Protein AF-0000000066087185 (afdb_homodimer)

Nearest PDB structures (foldseek):
  1pne-assembly1_A  TM=9.739E-01  e=2.525E-14  Bos taurus
  2vk3-assembly1_A  TM=9.685E-01  e=3.562E-14  Rattus norvegicus
  1d1j-assembly1_B  TM=9.633E-01  e=5.966E-14  Homo sapiens
  4x25-assembly1_A  TM=9.648E-01  e=1.674E-13  Homo sapiens
  2v8f-assembly1_B  TM=9.503E-01  e=1.877E-13  Mus musculus

Structure (mmCIF, N/CA/C/O backbone):
data_AF-0000000066087185-model_v1
#
loop_
_entity.id
_entity.type
_entity.pdbx_description
1 polymer Profilin-3
#
loop_
_atom_site.group_PDB
_atom_site.id
_atom_site.type_symbol
_atom_site.label_atom_id
_atom_site.label_alt_id
_atom_site.label_comp_id
_atom_site.label_asym_id
_atom_site.label_entity_id
_atom_site.label_seq_id
_atom_site.pdbx_PDB_ins_code
_atom_site.Cartn_x
_atom_site.Cartn_y
_atom_site.Cartn_z
_atom_site.occupancy
_atom_site.B_iso_or_equiv
_atom_site.auth_seq_id
_atom_site.auth_comp_id
_atom_site.auth_asym_id
_atom_site.auth_atom_id
_atom_site.pdbx_PDB_model_num
ATOM 1 N N . MET A 1 1 ? -1.687 7.555 -15.453 1 36.16 1 MET A N 1
ATOM 2 C CA . MET A 1 1 ? -1.568 7.988 -14.07 1 36.16 1 MET A CA 1
ATOM 3 C C . MET A 1 1 ? -2.055 6.902 -13.117 1 36.16 1 MET A C 1
ATOM 5 O O . MET A 1 1 ? -3.205 6.469 -13.195 1 36.16 1 MET A O 1
ATOM 9 N N . GLY A 1 2 ? -1.411 5.777 -12.695 1 53 2 GLY A N 1
ATOM 10 C CA . GLY A 1 2 ? -1.9 4.633 -11.945 1 53 2 GLY A CA 1
ATOM 11 C C . GLY A 1 2 ? -2.648 5.02 -10.688 1 53 2 GLY A C 1
ATOM 12 O O . GLY A 1 2 ? -2.494 6.137 -10.18 1 53 2 GLY A O 1
ATOM 13 N N . ASP A 1 3 ? -3.967 4.461 -10.391 1 75.94 3 ASP A N 1
ATOM 14 C CA . ASP A 1 3 ? -5.008 4.902 -9.469 1 75.94 3 ASP A CA 1
ATOM 15 C C . ASP A 1 3 ? -4.5 4.898 -8.031 1 75.94 3 ASP A C 1
ATOM 17 O O . ASP A 1 3 ? -4.168 3.842 -7.484 1 75.94 3 ASP A O 1
ATOM 21 N N . TRP A 1 4 ? -3.947 6.051 -7.469 1 91.56 4 TRP A N 1
ATOM 22 C CA . TRP A 1 4 ? -3.506 6.246 -6.09 1 91.56 4 TRP A CA 1
ATOM 23 C C . TRP A 1 4 ? -4.508 5.652 -5.109 1 91.56 4 TRP A C 1
ATOM 25 O O . TRP A 1 4 ? -4.199 5.469 -3.928 1 91.56 4 TRP A O 1
ATOM 35 N N . LYS A 1 5 ? -5.551 5.293 -5.648 1 92.69 5 LYS A N 1
ATOM 36 C CA . LYS A 1 5 ? -6.566 4.703 -4.781 1 92.69 5 LYS A CA 1
ATOM 37 C C . LYS A 1 5 ? -6.141 3.322 -4.293 1 92.69 5 LYS A C 1
ATOM 39 O O . LYS A 1 5 ? -6.441 2.936 -3.164 1 92.69 5 LYS A O 1
ATOM 44 N N . VAL A 1 6 ? -5.512 2.625 -5.141 1 92.69 6 VAL A N 1
ATOM 45 C CA . VAL A 1 6 ? -5.043 1.302 -4.746 1 92.69 6 VAL A CA 1
ATOM 46 C C . VAL A 1 6 ? -3.947 1.436 -3.691 1 92.69 6 VAL A C 1
ATOM 48 O O . VAL A 1 6 ? -3.855 0.614 -2.775 1 92.69 6 VAL A O 1
ATOM 51 N N . TYR A 1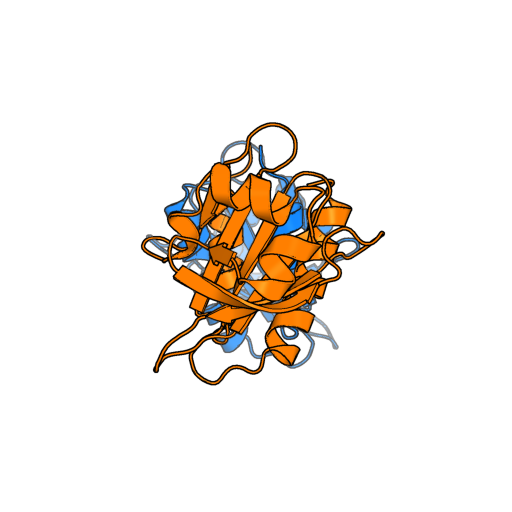 7 ? -3.115 2.428 -3.873 1 94.06 7 TYR A N 1
ATOM 52 C CA . TYR A 1 7 ? -2.094 2.723 -2.875 1 94.06 7 TYR A CA 1
ATOM 53 C C . TYR A 1 7 ? -2.721 3.008 -1.517 1 94.06 7 TYR A C 1
ATOM 55 O O . TYR A 1 7 ? -2.293 2.457 -0.5 1 94.06 7 TYR A O 1
ATOM 63 N N . ILE A 1 8 ? -3.75 3.822 -1.498 1 96.62 8 ILE A N 1
ATOM 64 C CA . ILE A 1 8 ? -4.469 4.16 -0.276 1 96.62 8 ILE A CA 1
ATOM 65 C C . ILE A 1 8 ? -5.016 2.891 0.372 1 96.62 8 ILE A C 1
ATOM 67 O O . ILE A 1 8 ? -4.879 2.695 1.581 1 96.62 8 ILE A O 1
ATOM 71 N N . SER A 1 9 ? -5.578 2.068 -0.422 1 94.81 9 SER A N 1
ATOM 72 C CA . SER A 1 9 ? -6.164 0.843 0.112 1 94.81 9 SER A CA 1
ATOM 73 C C . SER A 1 9 ? -5.102 -0.044 0.752 1 94.81 9 SER A C 1
ATOM 75 O O . SER A 1 9 ? -5.355 -0.69 1.77 1 94.81 9 SER A O 1
ATOM 77 N N . ALA A 1 10 ? -3.928 -0.101 0.128 1 96.12 10 ALA A N 1
ATOM 78 C CA . ALA A 1 10 ? -2.842 -0.898 0.69 1 96.12 10 ALA A CA 1
ATOM 79 C C . ALA A 1 10 ? -2.377 -0.327 2.027 1 96.12 10 ALA A C 1
ATOM 81 O O . ALA A 1 10 ? -2.141 -1.073 2.98 1 96.12 10 ALA A O 1
ATOM 82 N N . VAL A 1 11 ? -2.279 0.955 2.123 1 97 11 VAL A N 1
ATOM 83 C CA . VAL A 1 11 ? -1.826 1.628 3.336 1 97 11 VAL A CA 1
ATOM 84 C C . VAL A 1 11 ? -2.83 1.394 4.461 1 97 11 VAL A C 1
ATOM 86 O O . VAL A 1 11 ? -2.441 1.156 5.609 1 97 11 VAL A O 1
ATOM 89 N N . LEU A 1 12 ? -4.078 1.336 4.16 1 96.94 12 LEU A N 1
ATOM 90 C CA . LEU A 1 12 ? -5.152 1.249 5.145 1 96.94 12 LEU A CA 1
ATOM 91 C C . LEU A 1 12 ? -5.273 -0.168 5.695 1 96.94 12 LEU A C 1
ATOM 93 O O . LEU A 1 12 ? -6.039 -0.414 6.625 1 96.94 12 LEU A O 1
ATOM 97 N N . ARG A 1 13 ? -4.539 -1.064 5.184 1 94.88 13 ARG A N 1
ATOM 98 C CA . ARG A 1 13 ? -4.516 -2.398 5.773 1 94.88 13 ARG A CA 1
ATOM 99 C C . ARG A 1 13 ? -3.852 -2.377 7.145 1 94.88 13 ARG A C 1
ATOM 101 O O . ARG A 1 13 ? -4.09 -3.262 7.969 1 94.88 13 ARG A O 1
ATOM 108 N N . ASP A 1 14 ? -2.926 -1.466 7.336 1 95.88 14 ASP A N 1
ATOM 109 C CA . ASP A 1 14 ? -2.387 -1.243 8.672 1 95.88 14 ASP A CA 1
ATOM 110 C C . ASP A 1 14 ? -3.461 -0.707 9.617 1 95.88 14 ASP A C 1
ATOM 112 O O . ASP A 1 14 ? -3.889 0.443 9.492 1 95.88 14 ASP A O 1
ATOM 116 N N . GLN A 1 15 ? -3.812 -1.527 10.586 1 94.69 15 GLN A N 1
ATOM 117 C CA . GLN A 1 15 ? -4.957 -1.235 11.445 1 94.69 15 GLN A CA 1
ATOM 118 C C . GLN A 1 15 ? -4.656 -0.077 12.391 1 94.69 15 GLN A C 1
ATOM 120 O O . GLN A 1 15 ? -5.562 0.467 13.023 1 94.69 15 GLN A O 1
ATOM 125 N N . ARG A 1 16 ? -3.486 0.321 12.477 1 97.5 16 ARG A N 1
ATOM 126 C CA . ARG A 1 16 ? -3.105 1.457 13.312 1 97.5 16 ARG A CA 1
ATOM 127 C C . ARG A 1 16 ? -3.467 2.775 12.633 1 97.5 16 ARG A C 1
ATOM 129 O O . ARG A 1 16 ? -3.531 3.818 13.289 1 97.5 16 ARG A O 1
ATOM 136 N N . ILE A 1 17 ? -3.654 2.756 11.336 1 98.38 17 ILE A N 1
ATOM 137 C CA . ILE A 1 17 ? -3.941 3.959 10.562 1 98.38 17 ILE A CA 1
ATOM 138 C C . ILE A 1 17 ? -5.453 4.156 10.461 1 98.38 17 ILE A C 1
ATOM 140 O O . ILE A 1 17 ? -6.172 3.252 10.031 1 98.38 17 ILE A O 1
ATOM 144 N N . ASP A 1 18 ? -5.898 5.289 10.906 1 98.31 18 ASP A N 1
ATOM 145 C CA . ASP A 1 18 ? -7.316 5.617 10.82 1 98.31 18 ASP A CA 1
ATOM 146 C C . ASP A 1 18 ? -7.648 6.301 9.5 1 98.31 18 ASP A C 1
ATOM 148 O O . ASP A 1 18 ? -8.711 6.059 8.914 1 98.31 18 ASP A O 1
ATOM 152 N N . ASP A 1 19 ? -6.828 7.195 9.055 1 98.75 19 ASP A N 1
ATOM 153 C CA . ASP A 1 19 ? -7.059 8.008 7.863 1 98.75 19 ASP A CA 1
ATOM 154 C C . ASP A 1 19 ? -5.746 8.305 7.141 1 98.75 19 ASP A C 1
ATOM 156 O O . ASP A 1 19 ? -4.684 8.336 7.762 1 98.75 19 ASP A O 1
ATOM 160 N N . VAL A 1 20 ? -5.809 8.492 5.824 1 98.75 20 VAL A N 1
ATOM 161 C CA . VAL A 1 20 ? -4.629 8.742 5 1 98.75 20 VAL A CA 1
ATOM 162 C C . VAL A 1 20 ? -5.023 9.562 3.775 1 98.75 20 VAL A C 1
ATOM 164 O O . VAL A 1 20 ? -6.133 9.422 3.254 1 98.75 20 VAL A O 1
ATOM 167 N N . ALA A 1 21 ? -4.164 10.414 3.348 1 98.31 21 ALA A N 1
ATOM 168 C CA . ALA A 1 21 ? -4.309 11.141 2.088 1 98.31 21 ALA A CA 1
ATOM 169 C C . ALA A 1 21 ? -2.953 11.359 1.427 1 98.31 21 ALA A C 1
ATOM 171 O O . ALA A 1 21 ? -1.946 11.555 2.113 1 98.31 21 ALA A O 1
ATOM 172 N N . ILE A 1 22 ? -2.918 11.273 0.185 1 96.88 22 ILE A N 1
ATOM 173 C CA . ILE A 1 22 ? -1.804 11.758 -0.625 1 96.88 22 ILE A CA 1
ATOM 174 C C . ILE A 1 22 ? -2.213 13.039 -1.353 1 96.88 22 ILE A C 1
ATOM 176 O O . ILE A 1 22 ? -3.268 13.086 -1.989 1 96.88 22 ILE A O 1
ATOM 180 N N . VAL A 1 23 ? -1.382 14.031 -1.192 1 97.19 23 VAL A N 1
ATOM 181 C CA . VAL A 1 23 ? -1.727 15.375 -1.636 1 97.19 23 VAL A CA 1
ATOM 182 C C . VAL A 1 23 ? -0.612 15.93 -2.52 1 97.19 23 VAL A C 1
ATOM 184 O O . VAL A 1 23 ? 0.562 15.891 -2.146 1 97.19 23 VAL A O 1
ATOM 187 N N . GLY A 1 24 ? -1.01 16.391 -3.666 1 95.81 24 GLY A N 1
ATOM 188 C CA . GLY A 1 24 ? -0.034 17.094 -4.488 1 95.81 24 GLY A CA 1
ATOM 189 C C . GLY A 1 24 ? 0.343 18.453 -3.943 1 95.81 24 GLY A C 1
ATOM 190 O O . GLY A 1 24 ? -0.505 19.172 -3.41 1 95.81 24 GLY A O 1
ATOM 191 N N . HIS A 1 25 ? 1.654 18.812 -4.125 1 94.88 25 HIS A N 1
ATOM 192 C CA . HIS A 1 25 ? 2.045 20.125 -3.633 1 94.88 25 HIS A CA 1
ATOM 193 C C . HIS A 1 25 ? 2.979 20.828 -4.613 1 94.88 25 HIS A C 1
ATOM 195 O O . HIS A 1 25 ? 3.309 22 -4.43 1 94.88 25 HIS A O 1
ATOM 201 N N . ALA A 1 26 ? 3.418 20.188 -5.676 1 88.31 26 ALA A N 1
ATOM 202 C CA . ALA A 1 26 ? 4.367 20.781 -6.609 1 88.31 26 ALA A CA 1
ATOM 203 C C . ALA A 1 26 ? 3.643 21.531 -7.727 1 88.31 26 ALA A C 1
ATOM 205 O O . ALA A 1 26 ? 3.906 22.703 -7.965 1 88.31 26 ALA A O 1
ATOM 206 N N . ASP A 1 27 ? 2.785 20.797 -8.453 1 83.88 27 ASP A N 1
ATOM 207 C CA . ASP A 1 27 ? 2.088 21.406 -9.586 1 83.88 27 ASP A CA 1
ATOM 208 C C . ASP A 1 27 ? 0.681 21.844 -9.188 1 83.88 27 ASP A C 1
ATOM 210 O O . ASP A 1 27 ? 0.25 22.953 -9.531 1 83.88 27 ASP A O 1
ATOM 214 N N . ASN A 1 28 ? -0.078 20.984 -8.539 1 84.88 28 ASN A N 1
ATOM 215 C CA . ASN A 1 28 ? -1.421 21.266 -8.031 1 84.88 28 ASN A CA 1
ATOM 216 C C . ASN A 1 28 ? -1.573 20.828 -6.578 1 84.88 28 ASN A C 1
ATOM 218 O O . ASN A 1 28 ? -1.154 19.734 -6.199 1 84.88 28 ASN A O 1
ATOM 222 N N . SER A 1 29 ? -2.1 21.859 -5.918 1 92.5 29 SER A N 1
ATOM 223 C CA . SER A 1 29 ? -2.354 21.562 -4.516 1 92.5 29 SER A CA 1
ATOM 224 C C . SER A 1 29 ? -3.736 20.938 -4.32 1 92.5 29 SER A C 1
ATOM 226 O O . SER A 1 29 ? -4.719 21.672 -4.129 1 92.5 29 SER A O 1
ATOM 228 N N . CYS A 1 30 ? -3.77 19.688 -4.457 1 95.19 30 CYS A N 1
ATOM 229 C CA . CYS A 1 30 ? -5.039 19 -4.258 1 95.19 30 CYS A CA 1
ATOM 230 C C . CYS A 1 30 ? -4.816 17.562 -3.777 1 95.19 30 CYS A C 1
ATOM 232 O O . CYS A 1 30 ? -3.713 17.031 -3.906 1 95.19 30 CYS A O 1
ATOM 234 N N . VAL A 1 31 ? -5.844 17.062 -3.252 1 96.88 31 VAL A N 1
ATOM 235 C CA . VAL A 1 31 ? -5.816 15.664 -2.84 1 96.88 31 VAL A CA 1
ATOM 236 C C . VAL A 1 31 ? -5.859 14.766 -4.07 1 96.88 31 VAL A C 1
ATOM 238 O O . VAL A 1 31 ? -6.77 14.875 -4.898 1 96.88 31 VAL A O 1
ATOM 241 N N . TRP A 1 32 ? -4.84 13.93 -4.191 1 95.19 32 TRP A N 1
ATOM 242 C CA . TRP A 1 32 ? -4.809 12.961 -5.281 1 95.19 32 TRP A CA 1
ATOM 243 C C . TRP A 1 32 ? -5.672 11.75 -4.953 1 95.19 32 TRP A C 1
ATOM 245 O O . TRP A 1 32 ? -6.355 11.211 -5.828 1 95.19 32 TRP A O 1
ATOM 255 N N . ALA A 1 33 ? -5.594 11.242 -3.703 1 95.94 33 ALA A N 1
ATOM 256 C CA . ALA A 1 33 ? -6.371 10.125 -3.176 1 95.94 33 ALA A CA 1
ATOM 257 C C . ALA A 1 33 ? -6.391 10.141 -1.649 1 95.94 33 ALA A C 1
ATOM 259 O O . ALA A 1 33 ? -5.488 10.688 -1.017 1 95.94 33 ALA A O 1
ATOM 260 N N . SER A 1 34 ? -7.395 9.578 -1.083 1 97.69 34 SER A N 1
ATOM 261 C CA . SER A 1 34 ? -7.559 9.5 0.365 1 97.69 34 SER A CA 1
ATOM 262 C C . SER A 1 34 ? -8.492 8.359 0.754 1 97.69 34 SER A C 1
ATOM 264 O O . SER A 1 34 ? -9.125 7.746 -0.108 1 97.69 34 SER A O 1
ATOM 266 N N . ARG A 1 35 ? -8.422 8.078 2.053 1 97.62 35 ARG A N 1
ATOM 267 C CA . ARG A 1 35 ? -9.477 7.188 2.543 1 97.62 35 ARG A CA 1
ATOM 268 C C . ARG A 1 35 ? -10.859 7.746 2.227 1 97.62 35 ARG A C 1
ATOM 270 O O . ARG A 1 35 ? -11.172 8.883 2.588 1 97.62 35 ARG A O 1
ATOM 277 N N . PRO A 1 36 ? -11.727 6.945 1.603 1 94.75 36 PRO A N 1
ATOM 278 C CA . PRO A 1 36 ? -13.078 7.449 1.326 1 94.75 36 PRO A CA 1
ATOM 279 C C . PRO A 1 36 ? -13.828 7.84 2.594 1 94.75 36 PRO A C 1
ATOM 281 O O . PRO A 1 36 ? -13.875 7.062 3.553 1 94.75 36 PRO A O 1
ATOM 284 N N . GLY A 1 37 ? -14.312 9.039 2.605 1 95.94 37 GLY A N 1
ATOM 285 C CA . GLY A 1 37 ? -15.141 9.516 3.703 1 95.94 37 GLY A CA 1
ATOM 286 C C . GLY A 1 37 ? -14.328 9.984 4.898 1 95.94 37 GLY A C 1
ATOM 287 O O . GLY A 1 37 ? -14.898 10.359 5.93 1 95.94 37 GLY A O 1
ATOM 288 N N . GLY A 1 38 ? -13.07 9.969 4.805 1 97.56 38 GLY A N 1
ATOM 289 C CA . GLY A 1 38 ? -12.211 10.398 5.898 1 97.56 38 GLY A CA 1
ATOM 290 C C . GLY A 1 38 ? -12.023 11.898 5.961 1 97.56 38 GLY A C 1
ATOM 291 O O . GLY A 1 38 ? -12.281 12.602 4.98 1 97.56 38 GLY A O 1
ATOM 292 N N . LEU A 1 39 ? -11.523 12.352 7.059 1 97.44 39 LEU A N 1
ATOM 293 C CA . LEU A 1 39 ? -11.273 13.766 7.316 1 97.44 39 LEU A CA 1
ATOM 294 C C . LEU A 1 39 ? -10.258 14.328 6.328 1 97.44 39 LEU A C 1
ATOM 296 O O . LEU A 1 39 ? -10.406 15.453 5.852 1 97.44 39 LEU A O 1
ATOM 300 N N . LEU A 1 40 ? -9.312 13.594 5.98 1 98.62 40 LEU A N 1
ATOM 301 C CA . LEU A 1 40 ? -8.164 14.07 5.223 1 98.62 40 LEU A CA 1
ATOM 302 C C . LEU A 1 40 ? -8.523 14.258 3.752 1 98.62 40 LEU A C 1
ATOM 304 O O . LEU A 1 40 ? -7.762 14.867 2.994 1 98.62 40 LEU A O 1
ATOM 308 N N . ALA A 1 41 ? -9.688 13.758 3.35 1 98.38 41 ALA A N 1
ATOM 309 C CA . ALA A 1 41 ? -10.188 13.992 1.996 1 98.38 41 ALA A CA 1
ATOM 310 C C . ALA A 1 41 ? -10.492 15.469 1.772 1 98.38 41 ALA A C 1
ATOM 312 O O . ALA A 1 41 ? -10.547 15.93 0.631 1 98.38 41 ALA A O 1
ATOM 313 N N . ALA A 1 42 ? -10.617 16.219 2.852 1 98.38 42 ALA A N 1
ATOM 314 C CA . ALA A 1 42 ? -11.078 17.609 2.771 1 98.38 42 ALA A CA 1
ATOM 315 C C . ALA A 1 42 ? -9.906 18.578 2.854 1 98.38 42 ALA A C 1
ATOM 317 O O . ALA A 1 42 ? -10.102 19.781 2.963 1 98.38 42 ALA A O 1
ATOM 318 N N . ILE A 1 43 ? -8.703 18.125 2.809 1 98.44 43 ILE A N 1
ATOM 319 C CA . ILE A 1 43 ? -7.559 19.016 2.855 1 98.44 43 ILE A CA 1
ATOM 320 C C . ILE A 1 43 ? -7.645 20.031 1.708 1 98.44 43 ILE A C 1
ATOM 322 O O . ILE A 1 43 ? -7.766 19.641 0.543 1 98.44 43 ILE A O 1
ATOM 326 N N . SER A 1 44 ? -7.598 21.297 2.025 1 98.12 44 SER A N 1
ATOM 327 C CA . SER A 1 44 ? -7.754 22.359 1.039 1 98.12 44 SER A CA 1
ATOM 328 C C . SER A 1 44 ? -6.402 22.797 0.49 1 98.12 44 SER A C 1
ATOM 330 O O . SER A 1 44 ? -5.367 22.609 1.133 1 98.12 44 SER A O 1
ATOM 332 N N . PRO A 1 45 ? -6.453 23.422 -0.698 1 97.5 45 PRO A N 1
ATOM 333 C CA . PRO A 1 45 ? -5.219 24.016 -1.22 1 97.5 45 PRO A CA 1
ATOM 334 C C . PRO A 1 45 ? -4.582 25.016 -0.249 1 97.5 45 PRO A C 1
ATOM 336 O O . PRO A 1 45 ? -3.355 25.109 -0.18 1 97.5 45 PRO A O 1
ATOM 339 N N . GLN A 1 46 ? -5.422 25.734 0.48 1 96.06 46 GLN A N 1
ATOM 340 C CA . GLN A 1 46 ? -4.898 26.672 1.463 1 96.06 46 GLN A CA 1
ATOM 341 C C . GLN A 1 46 ? -4.121 25.953 2.561 1 96.06 46 GLN A C 1
ATOM 343 O O . GLN A 1 46 ? -3.047 26.406 2.965 1 96.06 46 GLN A O 1
ATOM 348 N N . GLU A 1 47 ? -4.648 24.859 3.021 1 97.25 47 GLU A N 1
ATOM 349 C CA . GLU A 1 47 ? -3.951 24.078 4.035 1 97.25 47 GLU A CA 1
ATOM 350 C C . GLU A 1 47 ? -2.623 23.531 3.504 1 97.25 47 GLU A C 1
ATOM 352 O O . GLU A 1 47 ? -1.627 23.516 4.227 1 97.25 47 GLU A O 1
ATOM 357 N N . VAL A 1 48 ? -2.613 23.109 2.229 1 97.75 48 VAL A N 1
ATOM 358 C CA . VAL A 1 48 ? -1.379 22.656 1.603 1 97.75 48 VAL A CA 1
ATOM 359 C C . VAL A 1 48 ? -0.358 23.781 1.576 1 97.75 48 VAL A C 1
ATOM 361 O O . VAL A 1 48 ? 0.818 23.578 1.882 1 97.75 48 VAL A O 1
ATOM 364 N N . GLY A 1 49 ? -0.83 24.922 1.245 1 95.56 49 GLY A N 1
ATOM 365 C CA . GLY A 1 49 ? 0.039 26.094 1.245 1 95.56 49 GLY A CA 1
ATOM 366 C C . GLY A 1 49 ? 0.65 26.391 2.604 1 95.56 49 GLY A C 1
ATOM 367 O O . GLY A 1 49 ? 1.826 26.734 2.697 1 95.56 49 GLY A O 1
ATOM 368 N N . VAL A 1 50 ? -0.133 26.266 3.648 1 95.31 50 VAL A N 1
ATOM 369 C CA . VAL A 1 50 ? 0.354 26.484 5.008 1 95.31 50 VAL A CA 1
ATOM 370 C C . VAL A 1 50 ? 1.41 25.438 5.359 1 95.31 50 VAL A C 1
ATOM 372 O O . VAL A 1 50 ? 2.475 25.781 5.883 1 95.31 50 VAL A O 1
ATOM 375 N N . LEU A 1 51 ? 1.218 24.188 5.043 1 95.88 51 LEU A N 1
ATOM 376 C CA . LEU A 1 51 ? 2.109 23.078 5.352 1 95.88 51 LEU A CA 1
ATOM 377 C C . LEU A 1 51 ? 3.445 23.234 4.633 1 95.88 51 LEU A C 1
ATOM 379 O O . LEU A 1 51 ? 4.496 22.891 5.18 1 95.88 51 LEU A O 1
ATOM 383 N N . THR A 1 52 ? 3.338 23.781 3.408 1 95.12 52 THR A N 1
ATOM 384 C CA . THR A 1 52 ? 4.539 23.781 2.578 1 95.12 52 THR A CA 1
ATOM 385 C C . THR A 1 52 ? 5.129 25.188 2.48 1 95.12 52 THR A C 1
ATOM 387 O O . THR A 1 52 ? 6.133 25.391 1.802 1 95.12 52 THR A O 1
ATOM 390 N N . GLY A 1 53 ? 4.477 26.062 3.105 1 93.19 53 GLY A N 1
ATOM 391 C CA . GLY A 1 53 ? 4.902 27.453 2.977 1 93.19 53 GLY A CA 1
ATOM 392 C C . GLY A 1 53 ? 6.121 27.781 3.814 1 93.19 53 GLY A C 1
ATOM 393 O O . GLY A 1 53 ? 6.488 27.016 4.715 1 93.19 53 GLY A O 1
ATOM 394 N N . PRO A 1 54 ? 6.688 28.906 3.504 1 90.62 54 PRO A N 1
ATOM 395 C CA . PRO A 1 54 ? 7.938 29.297 4.16 1 90.62 54 PRO A CA 1
ATOM 396 C C . PRO A 1 54 ? 7.723 29.797 5.59 1 90.62 54 PRO A C 1
ATOM 398 O O . PRO A 1 54 ? 8.656 29.797 6.391 1 90.62 54 PRO A O 1
ATOM 401 N N . ASP A 1 55 ? 6.617 30.328 5.977 1 88.38 55 ASP A N 1
ATOM 402 C CA . ASP A 1 55 ? 6.359 30.812 7.324 1 88.38 55 ASP A CA 1
ATOM 403 C C . ASP A 1 55 ? 6.035 29.656 8.273 1 88.38 55 ASP A C 1
ATOM 405 O O . ASP A 1 55 ? 4.863 29.375 8.539 1 88.38 55 ASP A O 1
ATOM 409 N N . ARG A 1 56 ? 7.098 29.141 8.859 1 87.56 56 ARG A N 1
ATOM 410 C CA . ARG A 1 56 ? 6.941 27.969 9.719 1 87.56 56 ARG A CA 1
ATOM 411 C C . ARG A 1 56 ? 6.613 28.375 11.148 1 87.56 56 ARG A C 1
ATOM 413 O O . ARG A 1 56 ? 6.02 27.609 11.898 1 87.56 56 ARG A O 1
ATOM 420 N N . HIS A 1 57 ? 6.867 29.547 11.477 1 86.94 57 HIS A N 1
ATOM 421 C CA . HIS A 1 57 ? 6.77 30.016 12.859 1 86.94 57 HIS A CA 1
ATOM 422 C C . HIS A 1 57 ? 5.316 30.25 13.258 1 86.94 57 HIS A C 1
ATOM 424 O O . HIS A 1 57 ? 4.918 29.953 14.383 1 86.94 57 HIS A O 1
ATOM 430 N N . THR A 1 58 ? 4.598 30.734 12.336 1 84.19 58 THR A N 1
ATOM 431 C CA . THR A 1 58 ? 3.225 31.109 12.641 1 84.19 58 THR A CA 1
ATOM 432 C C . THR A 1 58 ? 2.402 29.906 13.07 1 84.19 58 THR A C 1
ATOM 434 O O . THR A 1 58 ? 1.733 29.938 14.102 1 84.19 58 THR A O 1
ATOM 437 N N . PHE A 1 59 ? 2.453 28.781 12.375 1 85 59 PHE A N 1
ATOM 438 C CA . PHE A 1 59 ? 1.591 27.656 12.719 1 85 59 PHE A CA 1
ATOM 439 C C . PHE A 1 59 ? 2.197 26.844 13.844 1 85 59 PHE A C 1
ATOM 441 O O . PHE A 1 59 ? 1.503 26.047 14.492 1 85 59 PHE A O 1
ATOM 448 N N . LEU A 1 60 ? 3.521 26.938 14.078 1 86.56 60 LEU A N 1
ATOM 449 C CA . LEU A 1 60 ? 4.121 26.266 15.227 1 86.56 60 LEU A CA 1
ATOM 450 C C . LEU A 1 60 ? 3.59 26.859 16.531 1 86.56 60 LEU A C 1
ATOM 452 O O . LEU A 1 60 ? 3.422 26.141 17.516 1 86.56 60 LEU A O 1
ATOM 456 N N . GLN A 1 61 ? 3.221 28.141 16.469 1 88.75 61 GLN A N 1
ATOM 457 C CA . GLN A 1 61 ? 2.723 28.812 17.672 1 88.75 61 GLN A CA 1
ATOM 458 C C . GLN A 1 61 ? 1.204 28.703 17.766 1 88.75 61 GLN A C 1
ATOM 460 O O . GLN A 1 61 ? 0.669 28.438 18.859 1 88.75 61 GLN A O 1
ATOM 465 N N . ALA A 1 62 ? 0.566 28.844 16.641 1 91.62 62 ALA A N 1
ATOM 466 C CA . ALA A 1 62 ? -0.888 28.969 16.672 1 91.62 62 ALA A CA 1
ATOM 467 C C . ALA A 1 62 ? -1.563 27.656 16.312 1 91.62 62 ALA A C 1
ATOM 469 O O . ALA A 1 62 ? -2.773 27.5 16.5 1 91.62 62 ALA A O 1
ATOM 470 N N . GLY A 1 63 ? -0.814 26.719 15.789 1 94.12 63 GLY A N 1
ATOM 471 C CA . GLY A 1 63 ? -1.4 25.5 15.281 1 94.12 63 GLY A CA 1
ATOM 472 C C . GLY A 1 63 ? -1.722 25.562 13.797 1 94.12 63 GLY A C 1
ATOM 473 O O . GLY A 1 63 ? -1.468 26.562 13.141 1 94.12 63 GLY A O 1
ATOM 474 N N . LEU A 1 64 ? -2.203 24.469 13.266 1 95.38 64 LEU A N 1
ATOM 475 C CA . LEU A 1 64 ? -2.621 24.406 11.867 1 95.38 64 LEU A CA 1
ATOM 476 C C . LEU A 1 64 ? -3.885 23.578 11.719 1 95.38 64 LEU A C 1
ATOM 478 O O . LEU A 1 64 ? -4.363 22.984 12.688 1 95.38 64 LEU A O 1
ATOM 482 N N . SER A 1 65 ? -4.473 23.703 10.578 1 96.88 65 SER A N 1
ATOM 483 C CA . SER A 1 65 ? -5.629 22.859 10.273 1 96.88 65 SER A CA 1
ATOM 484 C C . SER A 1 65 ? -5.301 21.844 9.188 1 96.88 65 SER A C 1
ATOM 486 O O . SER A 1 65 ? -4.602 22.156 8.219 1 96.88 65 SER A O 1
ATOM 488 N N . VAL A 1 66 ? -5.77 20.688 9.398 1 97.56 66 VAL A N 1
ATOM 489 C CA . VAL A 1 66 ? -5.707 19.641 8.383 1 97.56 66 VAL A CA 1
ATOM 490 C C . VAL A 1 66 ? -7.098 19.047 8.164 1 97.56 66 VAL A C 1
ATOM 492 O O . VAL A 1 66 ? -7.688 18.469 9.086 1 97.56 66 VAL A O 1
ATOM 495 N N . GLY A 1 67 ? -7.602 19.172 6.941 1 97.75 67 GLY A N 1
ATOM 496 C CA . GLY A 1 67 ? -8.969 18.734 6.703 1 97.75 67 GLY A CA 1
ATOM 497 C C . GLY A 1 67 ? -9.984 19.469 7.566 1 97.75 67 GLY A C 1
ATOM 498 O O . GLY A 1 67 ? -10.969 18.875 8.008 1 97.75 67 GLY A O 1
ATOM 499 N N . GLY A 1 68 ? -9.664 20.625 7.895 1 97.25 68 GLY A N 1
ATOM 500 C CA . GLY A 1 68 ? -10.562 21.438 8.703 1 97.25 68 GLY A CA 1
ATOM 501 C C . GLY A 1 68 ? -10.406 21.188 10.195 1 97.25 68 GLY A C 1
ATOM 502 O O . GLY A 1 68 ? -11.023 21.875 11.008 1 97.25 68 GLY A O 1
ATOM 503 N N . ARG A 1 69 ? -9.617 20.25 10.594 1 97.19 69 ARG A N 1
ATOM 504 C CA . ARG A 1 69 ? -9.406 19.938 12.008 1 97.19 69 ARG A CA 1
ATOM 505 C C . ARG A 1 69 ? -8.188 20.672 12.555 1 97.19 69 ARG A C 1
ATOM 507 O O . ARG A 1 69 ? -7.105 20.609 11.969 1 97.19 69 ARG A O 1
ATOM 514 N N . ARG A 1 70 ? -8.43 21.359 13.688 1 97.25 70 ARG A N 1
ATOM 515 C CA . ARG A 1 70 ? -7.312 22.062 14.312 1 97.25 70 ARG A CA 1
ATOM 516 C C . ARG A 1 70 ? -6.328 21.078 14.938 1 97.25 70 ARG A C 1
ATOM 518 O O . ARG A 1 70 ? -6.73 20.109 15.57 1 97.25 70 ARG A O 1
ATOM 525 N N . CYS A 1 71 ? -5.082 21.391 14.727 1 97.75 71 CYS A N 1
ATOM 526 C CA . CYS A 1 71 ? -4.012 20.547 15.234 1 97.75 71 CYS A CA 1
ATOM 527 C C . CYS A 1 71 ? -2.934 21.359 15.922 1 97.75 71 CYS A C 1
ATOM 529 O O . CYS A 1 71 ? -2.664 22.5 15.516 1 97.75 71 CYS A O 1
ATOM 531 N N . CYS A 1 72 ? -2.377 20.781 16.953 1 96.75 72 CYS A N 1
ATOM 532 C CA . CYS A 1 72 ? -1.148 21.328 17.531 1 96.75 72 CYS A CA 1
ATOM 533 C C . CYS A 1 72 ? 0.076 20.625 16.953 1 96.75 72 CYS A C 1
ATOM 535 O O . CYS A 1 72 ? 0.102 19.391 16.844 1 96.75 72 CYS A O 1
ATOM 537 N N . VAL A 1 73 ? 1.092 21.391 16.641 1 97.06 73 VAL A N 1
ATOM 538 C CA . VAL A 1 73 ? 2.314 20.828 16.078 1 97.06 73 VAL A CA 1
ATOM 539 C C . VAL A 1 73 ? 3.24 20.375 17.203 1 97.06 73 VAL A C 1
ATOM 541 O O . VAL A 1 73 ? 3.518 21.125 18.125 1 97.06 73 VAL A O 1
ATOM 544 N N . ILE A 1 74 ? 3.701 19.172 17.094 1 96.5 74 ILE A N 1
ATOM 545 C CA . ILE A 1 74 ? 4.59 18.594 18.094 1 96.5 74 ILE A CA 1
ATOM 546 C C . ILE A 1 74 ? 6.039 18.734 17.641 1 96.5 74 ILE A C 1
ATOM 548 O O . ILE A 1 74 ? 6.914 19.078 18.438 1 96.5 74 ILE A O 1
ATOM 552 N N . ARG A 1 75 ? 6.34 18.484 16.453 1 95.19 75 ARG A N 1
ATOM 553 C CA . ARG A 1 75 ? 7.652 18.562 15.82 1 95.19 75 ARG A CA 1
ATOM 554 C C . ARG A 1 75 ? 7.527 18.891 14.336 1 95.19 75 ARG A C 1
ATOM 556 O O . ARG A 1 75 ? 6.676 18.328 13.641 1 95.19 75 ARG A O 1
ATOM 563 N N . ASP A 1 76 ? 8.383 19.781 13.867 1 96.44 76 ASP A N 1
ATOM 564 C CA . ASP A 1 76 ? 8.344 20.156 12.461 1 96.44 76 ASP A CA 1
ATOM 565 C C . ASP A 1 76 ? 9.711 20.016 11.805 1 96.44 76 ASP A C 1
ATOM 567 O O . ASP A 1 76 ? 10.641 20.75 12.125 1 96.44 76 ASP A O 1
ATOM 571 N N . HIS A 1 77 ? 9.859 19.125 10.945 1 95.88 77 HIS A N 1
ATOM 572 C CA . HIS A 1 77 ? 11.023 18.938 10.086 1 95.88 77 HIS A CA 1
ATOM 573 C C . HIS A 1 77 ? 10.609 18.719 8.641 1 95.88 77 HIS A C 1
ATOM 575 O O . HIS A 1 77 ? 11.336 18.078 7.867 1 95.88 77 HIS A O 1
ATOM 581 N N . LEU A 1 78 ? 9.438 19.234 8.289 1 96.69 78 LEU A N 1
ATOM 582 C CA . LEU A 1 78 ? 8.812 18.891 7.016 1 96.69 78 LEU A CA 1
ATOM 583 C C . LEU A 1 78 ? 9.656 19.375 5.844 1 96.69 78 LEU A C 1
ATOM 585 O O . LEU A 1 78 ? 9.805 18.672 4.844 1 96.69 78 LEU A O 1
ATOM 589 N N . LEU A 1 79 ? 10.203 20.578 5.969 1 94.5 79 LEU A N 1
ATOM 590 C CA . LEU A 1 79 ? 10.914 21.172 4.844 1 94.5 79 LEU A CA 1
ATOM 591 C C . LEU A 1 79 ? 12.406 20.859 4.918 1 94.5 79 LEU A C 1
ATOM 593 O O . LEU A 1 79 ? 13.195 21.359 4.113 1 94.5 79 LEU A O 1
ATOM 597 N N . ALA A 1 80 ? 12.734 20.047 5.938 1 91.88 80 ALA A N 1
ATOM 598 C CA . ALA A 1 80 ? 14.133 19.625 6.031 1 91.88 80 ALA A CA 1
ATOM 599 C C . ALA A 1 80 ? 14.531 18.781 4.82 1 91.88 80 ALA A C 1
ATOM 601 O O . ALA A 1 80 ? 13.68 18.188 4.156 1 91.88 80 ALA A O 1
ATOM 602 N N . GLU A 1 81 ? 15.789 18.75 4.516 1 87.38 81 GLU A N 1
ATOM 603 C CA . GLU A 1 81 ? 16.297 17.938 3.406 1 87.38 81 GLU A CA 1
ATOM 604 C C . GLU A 1 81 ? 16.109 16.453 3.684 1 87.38 81 GLU A C 1
ATOM 606 O O . GLU A 1 81 ? 16.266 16 4.824 1 87.38 81 GLU A O 1
ATOM 611 N N . GLY A 1 82 ? 15.812 15.672 2.631 1 82.25 82 GLY A N 1
ATOM 612 C CA . GLY A 1 82 ? 15.633 14.234 2.76 1 82.25 82 GLY A CA 1
ATOM 613 C C . GLY A 1 82 ? 14.203 13.836 3.059 1 82.25 82 GLY A C 1
ATOM 614 O O . GLY A 1 82 ? 13.289 14.164 2.299 1 82.25 82 GLY A O 1
ATOM 615 N N . ASP A 1 83 ? 14.008 13.07 4.211 1 86.5 83 ASP A N 1
ATOM 616 C CA . ASP A 1 83 ? 12.688 12.57 4.594 1 86.5 83 ASP A CA 1
ATOM 617 C C . ASP A 1 83 ? 12 13.531 5.562 1 86.5 83 ASP A C 1
ATOM 619 O O . ASP A 1 83 ? 11.891 13.234 6.758 1 86.5 83 ASP A O 1
ATOM 623 N N . GLY A 1 84 ? 11.523 14.688 5.055 1 94.62 84 GLY A N 1
ATOM 624 C CA . GLY A 1 84 ? 10.867 15.688 5.875 1 94.62 84 GLY A CA 1
ATOM 625 C C . GLY A 1 84 ? 9.547 15.211 6.461 1 94.62 84 GLY A C 1
ATOM 626 O O . GLY A 1 84 ? 8.719 14.648 5.746 1 94.62 84 GLY A O 1
ATOM 627 N N . VAL A 1 85 ? 9.398 15.406 7.793 1 97.5 85 VAL A N 1
ATOM 628 C CA . VAL A 1 85 ? 8.164 14.969 8.438 1 97.5 85 VAL A CA 1
ATOM 629 C C . VAL A 1 85 ? 7.703 16.016 9.445 1 97.5 85 VAL A C 1
ATOM 631 O O . VAL A 1 85 ? 8.523 16.766 9.992 1 97.5 85 VAL A O 1
ATOM 634 N N . LEU A 1 86 ? 6.477 16.125 9.586 1 97.69 86 LEU A N 1
ATOM 635 C CA . LEU A 1 86 ? 5.828 16.953 10.609 1 97.69 86 LEU A CA 1
ATOM 636 C C . LEU A 1 86 ? 4.891 16.109 11.461 1 97.69 86 LEU A C 1
ATOM 638 O O . LEU A 1 86 ? 4.086 15.336 10.938 1 97.69 86 LEU A O 1
ATOM 642 N N . ASP A 1 87 ? 5.047 16.203 12.797 1 97.88 87 ASP A N 1
ATOM 643 C CA . ASP A 1 87 ? 4.172 15.523 13.75 1 97.88 87 ASP A CA 1
ATOM 644 C C . ASP A 1 87 ? 3.197 16.5 14.398 1 97.88 87 ASP A C 1
ATOM 646 O O . ASP A 1 87 ? 3.596 17.578 14.836 1 97.88 87 ASP A O 1
ATOM 650 N N . ALA A 1 88 ? 1.992 16.109 14.438 1 98 88 ALA A N 1
ATOM 651 C CA . ALA A 1 88 ? 0.949 16.938 15.031 1 98 88 ALA A CA 1
ATOM 652 C C . ALA A 1 88 ? -0.074 16.078 15.773 1 98 88 ALA A C 1
ATOM 654 O O . ALA A 1 88 ? 0.004 14.852 15.75 1 98 88 ALA A O 1
ATOM 655 N N . ARG A 1 89 ? -0.88 16.719 16.531 1 97.69 89 ARG A N 1
ATOM 656 C CA . ARG A 1 89 ? -2.014 16.094 17.219 1 97.69 89 ARG A CA 1
ATOM 657 C C . ARG A 1 89 ? -3.281 16.922 17.031 1 97.69 89 ARG A C 1
ATOM 659 O O . ARG A 1 89 ? -3.248 18.156 17.141 1 97.69 89 ARG A O 1
ATOM 666 N N . THR A 1 90 ? -4.363 16.203 16.641 1 97.75 90 THR A N 1
ATOM 667 C CA . THR A 1 90 ? -5.625 16.938 16.578 1 97.75 90 THR A CA 1
ATOM 668 C C . THR A 1 90 ? -6.059 17.406 17.953 1 97.75 90 THR A C 1
ATOM 670 O O . THR A 1 90 ? -5.77 16.75 18.953 1 97.75 90 THR A O 1
ATOM 673 N N . LYS A 1 91 ? -6.719 18.516 18 1 95.25 91 LYS A N 1
ATOM 674 C CA . LYS A 1 91 ? -7.191 19.062 19.266 1 95.25 91 LYS A CA 1
ATOM 675 C C . LYS A 1 91 ? -8.539 18.453 19.656 1 95.25 91 LYS A C 1
ATOM 677 O O . LYS A 1 91 ? -9.273 17.953 18.797 1 95.25 91 LYS A O 1
ATOM 682 N N . GLY A 1 92 ? -8.805 18.406 20.969 1 92.12 92 GLY A N 1
ATOM 683 C CA . GLY A 1 92 ? -10.094 17.938 21.453 1 92.12 92 GLY A CA 1
ATOM 684 C C . GLY A 1 92 ? -10 16.625 22.219 1 92.12 92 GLY A C 1
ATOM 685 O O . GLY A 1 92 ? -8.906 16.094 22.406 1 92.12 92 GLY A O 1
ATOM 686 N N . LEU A 1 93 ? -11.125 16.031 22.656 1 91.19 93 LEU A N 1
ATOM 687 C CA . LEU A 1 93 ? -11.219 14.867 23.531 1 91.19 93 LEU A CA 1
ATOM 688 C C . LEU A 1 93 ? -10.797 13.609 22.781 1 91.19 93 LEU A C 1
ATOM 690 O O . LEU A 1 93 ? -10.297 12.656 23.391 1 91.19 93 LEU A O 1
ATOM 694 N N . ASP A 1 94 ? -10.953 13.656 21.516 1 94 94 ASP A N 1
ATOM 695 C CA . ASP A 1 94 ? -10.594 12.5 20.703 1 94 94 ASP A CA 1
ATOM 696 C C . ASP A 1 94 ? -9.32 12.766 19.906 1 94 94 ASP A C 1
ATOM 698 O O . ASP A 1 94 ? -9.234 12.422 18.734 1 94 94 ASP A O 1
ATOM 702 N N . ALA A 1 95 ? -8.398 13.328 20.609 1 96.5 95 ALA A N 1
ATOM 703 C CA . ALA A 1 95 ? -7.152 13.734 19.969 1 96.5 95 ALA A CA 1
ATOM 704 C C . ALA A 1 95 ? -6.465 12.539 19.312 1 96.5 95 ALA A C 1
ATOM 706 O O . ALA A 1 95 ? -6.422 11.445 19.875 1 96.5 95 ALA A O 1
ATOM 707 N N . ARG A 1 96 ? -5.984 12.789 18.094 1 98 96 ARG A N 1
ATOM 708 C CA . ARG A 1 96 ? -5.297 11.773 17.297 1 98 96 ARG A CA 1
ATOM 709 C C . ARG A 1 96 ? -3.938 12.273 16.812 1 98 96 ARG A C 1
ATOM 711 O O . ARG A 1 96 ? -3.771 13.461 16.531 1 98 96 ARG A O 1
ATOM 718 N N . ALA A 1 97 ? -3.031 11.352 16.766 1 98.5 97 ALA A N 1
ATOM 719 C CA . ALA A 1 97 ? -1.752 11.688 16.141 1 98.5 97 ALA A CA 1
ATOM 720 C C . ALA A 1 97 ? -1.905 11.875 14.633 1 98.5 97 ALA A C 1
ATOM 722 O O . ALA A 1 97 ? -2.633 11.117 13.977 1 98.5 97 ALA A O 1
ATOM 723 N N . VAL A 1 98 ? -1.296 12.906 14.078 1 98.62 98 VAL A N 1
ATOM 724 C CA . VAL A 1 98 ? -1.204 13.172 12.648 1 98.62 98 VAL A CA 1
ATOM 725 C C . VAL A 1 98 ? 0.261 13.328 12.242 1 98.62 98 VAL A C 1
ATOM 727 O O . VAL A 1 98 ? 1.04 13.977 12.945 1 98.62 98 VAL A O 1
ATOM 730 N N . CYS A 1 99 ? 0.636 12.727 11.188 1 98.75 99 CYS A N 1
ATOM 731 C CA . CYS A 1 99 ? 1.992 12.852 10.672 1 98.75 99 CYS A CA 1
ATOM 732 C C . CYS A 1 99 ? 1.978 13.164 9.18 1 98.75 99 CYS A C 1
ATOM 734 O O . CYS A 1 99 ? 1.229 12.547 8.414 1 98.75 99 CYS A O 1
ATOM 736 N N . VAL A 1 100 ? 2.744 14.141 8.766 1 98.62 100 VAL A N 1
ATOM 737 C CA . VAL A 1 100 ? 2.857 14.547 7.367 1 98.62 100 VAL A CA 1
ATOM 738 C C . VAL A 1 100 ? 4.277 14.297 6.867 1 98.62 100 VAL A C 1
ATOM 740 O O . VAL A 1 100 ? 5.25 14.711 7.504 1 98.62 100 VAL A O 1
ATOM 743 N N . GLY A 1 101 ? 4.395 13.578 5.816 1 98.12 101 GLY A N 1
ATOM 744 C CA . GLY A 1 101 ? 5.668 13.383 5.145 1 98.12 101 GLY A CA 1
ATOM 745 C C . GLY A 1 101 ? 5.727 14.047 3.779 1 98.12 101 GLY A C 1
ATOM 746 O O . GLY A 1 101 ? 4.723 14.094 3.062 1 98.12 101 GLY A O 1
ATOM 747 N N . ARG A 1 102 ? 6.891 14.461 3.467 1 97.06 102 ARG A N 1
ATOM 748 C CA . ARG A 1 102 ? 7.051 15.195 2.215 1 97.06 102 ARG A CA 1
ATOM 749 C C . ARG A 1 102 ? 7.91 14.414 1.227 1 97.06 102 ARG A C 1
ATOM 751 O O . ARG A 1 102 ? 9.047 14.047 1.536 1 97.06 102 ARG A O 1
ATOM 758 N N . ALA A 1 103 ? 7.383 14.148 0.06 1 94.5 103 ALA A N 1
ATOM 759 C CA . ALA A 1 103 ? 8.078 13.68 -1.139 1 94.5 103 ALA A CA 1
ATOM 760 C C . ALA A 1 103 ? 8.195 14.805 -2.168 1 94.5 103 ALA A C 1
ATOM 762 O O . ALA A 1 103 ? 7.652 15.891 -1.979 1 94.5 103 ALA A O 1
ATOM 763 N N . PRO A 1 104 ? 8.969 14.617 -3.219 1 92.44 104 PRO A N 1
ATOM 764 C CA . PRO A 1 104 ? 9.25 15.719 -4.145 1 92.44 104 PRO A CA 1
ATOM 765 C C . PRO A 1 104 ? 7.98 16.375 -4.691 1 92.44 104 PRO A C 1
ATOM 767 O O . PRO A 1 104 ? 7.914 17.594 -4.805 1 92.44 104 PRO A O 1
ATOM 770 N N . ARG A 1 105 ? 6.922 15.555 -4.941 1 93.12 105 ARG A N 1
ATOM 771 C CA . ARG A 1 105 ? 5.762 16.141 -5.598 1 93.12 105 ARG A CA 1
ATOM 772 C C . ARG A 1 105 ? 4.512 15.992 -4.742 1 93.12 105 ARG A C 1
ATOM 774 O O . ARG A 1 105 ? 3.453 16.531 -5.074 1 93.12 105 ARG A O 1
ATOM 781 N N . ALA A 1 106 ? 4.609 15.219 -3.656 1 94.75 106 ALA A N 1
ATOM 782 C CA . ALA A 1 106 ? 3.402 14.898 -2.898 1 94.75 106 ALA A CA 1
ATOM 783 C C . ALA A 1 106 ? 3.668 14.953 -1.396 1 94.75 106 ALA A C 1
ATOM 785 O O . ALA A 1 106 ? 4.805 14.766 -0.955 1 94.75 106 ALA A O 1
ATOM 786 N N . LEU A 1 107 ? 2.658 15.258 -0.671 1 97.06 107 LEU A N 1
ATOM 787 C CA . LEU A 1 107 ? 2.615 15.047 0.771 1 97.06 107 LEU A CA 1
ATOM 788 C C . LEU A 1 107 ? 1.834 13.781 1.107 1 97.06 107 LEU A C 1
ATOM 790 O O . LEU A 1 107 ? 0.816 13.484 0.475 1 97.06 107 LEU A O 1
ATOM 794 N N . LEU A 1 108 ? 2.33 13.055 2.014 1 98.12 108 LEU A N 1
ATOM 795 C CA . LEU A 1 108 ? 1.583 11.969 2.635 1 98.12 108 LEU A CA 1
ATOM 796 C C . LEU A 1 108 ? 1.112 12.359 4.031 1 98.12 108 LEU A C 1
ATOM 798 O O . LEU A 1 108 ? 1.923 12.734 4.883 1 98.12 108 LEU A O 1
ATOM 802 N N . VAL A 1 109 ? -0.165 12.312 4.262 1 98.81 109 VAL A N 1
ATOM 803 C CA . VAL A 1 109 ? -0.733 12.656 5.562 1 98.81 109 VAL A CA 1
ATOM 804 C C . VAL A 1 109 ? -1.398 11.43 6.18 1 98.81 109 VAL A C 1
ATOM 806 O O . VAL A 1 109 ? -2.281 10.82 5.566 1 98.81 109 VAL A O 1
ATOM 809 N N . LEU A 1 110 ? -0.984 11.062 7.344 1 98.81 110 LEU A N 1
ATOM 810 C CA . LEU A 1 110 ? -1.555 9.953 8.094 1 98.81 110 LEU A CA 1
ATOM 811 C C . LEU A 1 110 ? -2.172 10.43 9.398 1 98.81 110 LEU A C 1
ATOM 813 O O . LEU A 1 110 ? -1.614 11.305 10.07 1 98.81 110 LEU A O 1
ATOM 817 N N . MET A 1 111 ? -3.266 9.891 9.727 1 98.75 111 MET A N 1
ATOM 818 C CA . MET A 1 111 ? -3.855 10.016 11.055 1 98.75 111 MET A CA 1
ATOM 819 C C . MET A 1 111 ? -3.986 8.648 11.727 1 98.75 111 MET A C 1
ATOM 821 O O . MET A 1 111 ? -4.508 7.707 11.125 1 98.75 111 MET A O 1
ATOM 825 N N . GLY A 1 112 ? -3.496 8.562 12.906 1 98.62 112 GLY A N 1
ATOM 826 C CA . GLY A 1 112 ? -3.568 7.312 13.648 1 98.62 112 GLY A CA 1
ATOM 827 C C . GLY A 1 112 ? -4.914 7.086 14.305 1 98.62 112 GLY A C 1
ATOM 828 O O . GLY A 1 112 ? -5.664 8.039 14.547 1 98.62 112 GLY A O 1
ATOM 829 N N . ARG A 1 113 ? -5.199 5.781 14.523 1 98.19 113 ARG A N 1
ATOM 830 C CA . ARG A 1 113 ? -6.359 5.473 15.359 1 98.19 113 ARG A CA 1
ATOM 831 C C . ARG A 1 113 ? -6.184 6.031 16.766 1 98.19 113 ARG A C 1
ATOM 833 O O . ARG A 1 113 ? -5.07 6.363 17.172 1 98.19 113 ARG A O 1
ATOM 840 N N . ARG A 1 114 ? -7.348 6.117 17.406 1 96.75 114 ARG A N 1
ATOM 841 C CA . ARG A 1 114 ? -7.281 6.566 18.797 1 96.75 114 ARG A CA 1
ATOM 842 C C . ARG A 1 114 ? -6.309 5.715 19.609 1 96.75 114 ARG A C 1
ATOM 844 O O . ARG A 1 114 ? -6.34 4.484 19.531 1 96.75 114 ARG A O 1
ATOM 851 N N . GLY A 1 115 ? -5.367 6.363 20.328 1 96.19 115 GLY A N 1
ATOM 852 C CA . GLY A 1 115 ? -4.449 5.66 21.203 1 96.19 115 GLY A CA 1
ATOM 853 C C . GLY A 1 115 ? -3.131 5.316 20.547 1 96.19 115 GLY A C 1
ATOM 854 O O . GLY A 1 115 ? -2.17 4.93 21.203 1 96.19 115 GLY A O 1
ATOM 855 N N . VAL A 1 116 ? -3.049 5.453 19.234 1 97.5 116 VAL A N 1
ATOM 856 C CA . VAL A 1 116 ? -1.791 5.199 18.531 1 97.5 116 VAL A CA 1
ATOM 857 C C . VAL A 1 116 ? -0.802 6.324 18.828 1 97.5 116 VAL A C 1
ATOM 859 O O . VAL A 1 116 ? -1.128 7.504 18.656 1 97.5 116 VAL A O 1
ATOM 862 N N . HIS A 1 117 ? 0.374 5.93 19.281 1 96.81 117 HIS A N 1
ATOM 863 C CA . HIS A 1 117 ? 1.408 6.906 19.609 1 96.81 117 HIS A CA 1
ATOM 864 C C . HIS A 1 117 ? 1.97 7.551 18.344 1 96.81 117 HIS A C 1
ATOM 866 O O . HIS A 1 117 ? 2.137 6.883 17.312 1 96.81 117 HIS A O 1
ATOM 872 N N . GLY A 1 118 ? 2.291 8.852 18.484 1 96.44 118 GLY A N 1
ATOM 873 C CA . GLY A 1 118 ? 2.85 9.586 17.359 1 96.44 118 GLY A CA 1
ATOM 874 C C . GLY A 1 118 ? 4.129 8.969 16.828 1 96.44 118 GLY A C 1
ATOM 875 O O . GLY A 1 118 ? 4.41 9.055 15.625 1 96.44 118 GLY A O 1
ATOM 876 N N . GLY A 1 119 ? 4.91 8.383 17.734 1 97.06 119 GLY A N 1
ATOM 877 C CA . GLY A 1 119 ? 6.148 7.746 17.328 1 97.06 119 GLY A CA 1
ATOM 878 C C . GLY A 1 119 ? 5.941 6.609 16.344 1 97.06 119 GLY A C 1
ATOM 879 O O . GLY A 1 119 ? 6.715 6.453 15.391 1 97.06 119 GLY A O 1
ATOM 880 N N . ILE A 1 120 ? 4.93 5.836 16.516 1 96.69 120 ILE A N 1
ATOM 881 C CA . ILE A 1 120 ? 4.59 4.738 15.617 1 96.69 120 ILE A CA 1
ATOM 882 C C . ILE A 1 120 ? 4.18 5.297 14.25 1 96.69 120 ILE A C 1
ATOM 884 O O . ILE A 1 120 ? 4.633 4.812 13.211 1 96.69 120 ILE A O 1
ATOM 888 N N . LEU A 1 121 ? 3.391 6.32 14.227 1 97.25 121 LEU A N 1
ATOM 889 C CA . LEU A 1 121 ? 2.938 6.949 12.992 1 97.25 121 LEU A CA 1
ATOM 890 C C . LEU A 1 121 ? 4.109 7.574 12.242 1 97.25 121 LEU A C 1
ATOM 892 O O . LEU A 1 121 ? 4.188 7.477 11.016 1 97.25 121 LEU A O 1
ATOM 896 N N . ASN A 1 122 ? 4.91 8.227 13.039 1 97.62 122 ASN A N 1
ATOM 897 C CA . ASN A 1 122 ? 6.102 8.852 12.469 1 97.62 122 ASN A CA 1
ATOM 898 C C . ASN A 1 122 ? 6.969 7.832 11.734 1 97.62 122 ASN A C 1
ATOM 900 O O . ASN A 1 122 ? 7.375 8.062 10.594 1 97.62 122 ASN A O 1
ATOM 904 N N . LYS A 1 123 ? 7.234 6.715 12.336 1 96.69 123 LYS A N 1
ATOM 905 C CA . LYS A 1 123 ? 8.016 5.66 11.703 1 96.69 123 LYS A CA 1
ATOM 906 C C . LYS A 1 123 ? 7.344 5.176 10.422 1 96.69 123 LYS A C 1
ATOM 908 O O . LYS A 1 123 ? 8.008 4.992 9.398 1 96.69 123 LYS A O 1
ATOM 913 N N . THR A 1 124 ? 6.074 4.977 10.516 1 97.19 124 THR A N 1
ATOM 914 C CA . THR A 1 124 ? 5.309 4.512 9.367 1 97.19 124 THR A CA 1
ATOM 915 C C . THR A 1 124 ? 5.41 5.5 8.211 1 97.19 124 THR A C 1
ATOM 917 O O . THR A 1 124 ? 5.641 5.105 7.062 1 97.19 124 THR A O 1
ATOM 920 N N . VAL A 1 125 ? 5.285 6.754 8.453 1 98.06 125 VAL A N 1
ATOM 921 C CA . VAL A 1 125 ? 5.348 7.781 7.422 1 98.06 125 VAL A CA 1
ATOM 922 C C . VAL A 1 125 ? 6.73 7.785 6.773 1 98.06 125 VAL A C 1
ATOM 924 O O . VAL A 1 125 ? 6.852 7.887 5.551 1 98.06 125 VAL A O 1
ATOM 927 N N . HIS A 1 126 ? 7.758 7.621 7.582 1 96.38 126 HIS A N 1
ATOM 928 C CA . HIS A 1 126 ? 9.109 7.578 7.031 1 96.38 126 HIS A CA 1
ATOM 929 C C . HIS A 1 126 ? 9.273 6.414 6.059 1 96.38 126 HIS A C 1
ATOM 931 O O . HIS A 1 126 ? 9.852 6.574 4.984 1 96.38 126 HIS A O 1
ATOM 937 N N . GLU A 1 127 ? 8.734 5.332 6.441 1 94.88 127 GLU A N 1
ATOM 938 C CA . GLU A 1 127 ? 8.836 4.152 5.59 1 94.88 127 GLU A CA 1
ATOM 939 C C . GLU A 1 127 ? 8.094 4.352 4.277 1 94.88 127 GLU A C 1
ATOM 941 O O . GLU A 1 127 ? 8.602 4.004 3.207 1 94.88 127 GLU A O 1
ATOM 946 N N . LEU A 1 128 ? 6.965 4.949 4.336 1 96.38 128 LEU A N 1
ATOM 947 C CA . LEU A 1 128 ? 6.133 5.156 3.158 1 96.38 128 LEU A CA 1
ATOM 948 C C . LEU A 1 128 ? 6.73 6.227 2.252 1 96.38 128 LEU A C 1
ATOM 950 O O . LEU A 1 128 ? 6.73 6.078 1.026 1 96.38 128 LEU A O 1
ATOM 954 N N . ILE A 1 129 ? 7.273 7.234 2.865 1 95.81 129 ILE A N 1
ATOM 955 C CA . ILE A 1 129 ? 7.844 8.344 2.107 1 95.81 129 ILE A CA 1
ATOM 956 C C . ILE A 1 129 ? 9.062 7.855 1.32 1 95.81 129 ILE A C 1
ATOM 958 O O . ILE A 1 129 ? 9.305 8.305 0.199 1 95.81 129 ILE A O 1
ATOM 962 N N . ARG A 1 130 ? 9.797 6.953 1.914 1 92.75 130 ARG A N 1
ATOM 963 C CA . ARG A 1 130 ? 10.938 6.391 1.202 1 92.75 130 ARG A CA 1
ATOM 964 C C . ARG A 1 130 ? 10.508 5.762 -0.119 1 92.75 130 ARG A C 1
ATOM 966 O O . ARG A 1 130 ? 11.156 5.957 -1.147 1 92.75 130 ARG A O 1
ATOM 973 N N . GLY A 1 131 ? 9.445 5.066 -0.07 1 90.75 131 GLY A N 1
ATOM 974 C CA . GLY A 1 131 ? 8.914 4.48 -1.289 1 90.75 131 GLY A CA 1
ATOM 975 C C . GLY A 1 131 ? 8.461 5.512 -2.301 1 90.75 131 GLY A C 1
ATOM 976 O O . GLY A 1 131 ? 8.68 5.352 -3.504 1 90.75 131 GLY A O 1
ATOM 977 N N . LEU A 1 132 ? 7.859 6.539 -1.849 1 92.94 132 LEU A N 1
ATOM 978 C CA . LEU A 1 132 ? 7.371 7.602 -2.719 1 92.94 132 LEU A CA 1
ATOM 979 C C . LEU A 1 132 ? 8.531 8.352 -3.363 1 92.94 132 LEU A C 1
ATOM 981 O O . LEU A 1 132 ? 8.477 8.695 -4.547 1 92.94 132 LEU A O 1
ATOM 985 N N . ARG A 1 133 ? 9.523 8.547 -2.6 1 91.38 133 ARG A N 1
ATOM 986 C CA . ARG A 1 133 ? 10.688 9.289 -3.07 1 91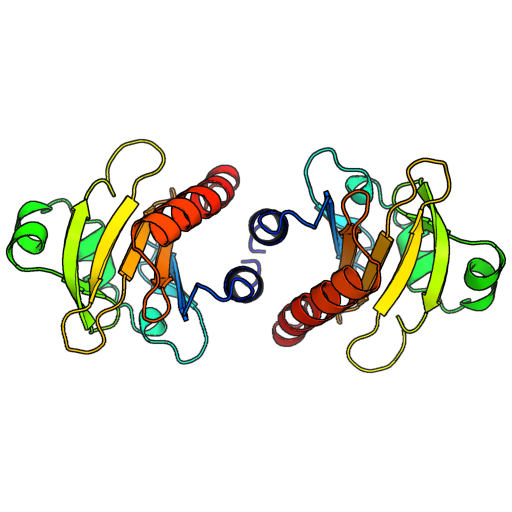.38 133 ARG A CA 1
ATOM 987 C C . ARG A 1 133 ? 11.453 8.5 -4.125 1 91.38 133 ARG A C 1
ATOM 989 O O . ARG A 1 133 ? 11.945 9.07 -5.098 1 91.38 133 ARG A O 1
ATOM 996 N N . MET A 1 134 ? 11.531 7.227 -3.895 1 85.44 134 MET A N 1
ATOM 997 C CA . MET A 1 134 ? 12.227 6.363 -4.844 1 85.44 134 MET A CA 1
ATOM 998 C C . MET A 1 134 ? 11.547 6.398 -6.211 1 85.44 134 MET A C 1
ATOM 1000 O O . MET A 1 134 ? 12.195 6.195 -7.238 1 85.44 134 MET A O 1
ATOM 1004 N N . GLN A 1 135 ? 10.281 6.797 -6.25 1 82.19 135 GLN A N 1
ATOM 1005 C CA . GLN A 1 135 ? 9.523 6.832 -7.5 1 82.19 135 GLN A CA 1
ATOM 1006 C C . GLN A 1 135 ? 9.383 8.266 -8.016 1 82.19 135 GLN A C 1
ATOM 1008 O O . GLN A 1 135 ? 8.719 8.5 -9.023 1 82.19 135 GLN A O 1
ATOM 1013 N N . GLY A 1 136 ? 9.961 9.156 -7.316 1 77.12 136 GLY A N 1
ATOM 1014 C CA . GLY A 1 136 ? 9.938 10.555 -7.719 1 77.12 136 GLY A CA 1
ATOM 1015 C C . GLY A 1 136 ? 8.594 11.219 -7.504 1 77.12 136 GLY A C 1
ATOM 1016 O O . GLY A 1 136 ? 8.281 12.227 -8.141 1 77.12 136 GLY A O 1
ATOM 1017 N N . ALA A 1 137 ? 7.832 10.625 -6.738 1 71.75 137 ALA A N 1
ATOM 1018 C CA . ALA A 1 137 ? 6.523 11.203 -6.457 1 71.75 137 ALA A CA 1
ATOM 1019 C C . ALA A 1 137 ? 6.641 12.398 -5.512 1 71.75 137 ALA A C 1
ATOM 1021 O O . ALA A 1 137 ? 7.555 12.453 -4.684 1 71.75 137 ALA A O 1
ATOM 1022 N N . MET B 1 1 ? -0.248 6.363 -16.359 1 36.25 1 MET B N 1
ATOM 1023 C CA . MET B 1 1 ? -0.034 5.051 -15.75 1 36.25 1 MET B CA 1
ATOM 1024 C C . MET B 1 1 ? 0.551 5.18 -14.352 1 36.25 1 MET B C 1
ATOM 1026 O O . MET B 1 1 ? 1.652 5.707 -14.18 1 36.25 1 MET B O 1
ATOM 1030 N N . GLY B 1 2 ? -0.062 5.566 -13.164 1 52.28 2 GLY B N 1
ATOM 1031 C CA . GLY B 1 2 ? 0.478 5.875 -11.852 1 52.28 2 GLY B CA 1
ATOM 1032 C C . GLY B 1 2 ? 1.393 4.793 -11.312 1 52.28 2 GLY B C 1
ATOM 1033 O O . GLY B 1 2 ? 1.362 3.654 -11.789 1 52.28 2 GLY B O 1
ATOM 1034 N N . ASP B 1 3 ? 2.713 5.105 -10.703 1 75.38 3 ASP B N 1
ATOM 1035 C CA . ASP B 1 3 ? 3.883 4.27 -10.453 1 75.38 3 ASP B CA 1
ATOM 1036 C C . ASP B 1 3 ? 3.547 3.129 -9.492 1 75.38 3 ASP B C 1
ATOM 1038 O O . ASP B 1 3 ? 3.301 3.363 -8.305 1 75.38 3 ASP B O 1
ATOM 1042 N N . TRP B 1 4 ? 3.016 1.929 -9.977 1 91.5 4 TRP B N 1
ATOM 1043 C CA . TRP B 1 4 ? 2.732 0.715 -9.219 1 91.5 4 TRP B CA 1
ATOM 1044 C C . TRP B 1 4 ? 3.879 0.386 -8.266 1 91.5 4 TRP B C 1
ATOM 1046 O O . TRP B 1 4 ? 3.723 -0.429 -7.355 1 91.5 4 TRP B O 1
ATOM 1056 N N . LYS B 1 5 ? 4.871 1.087 -8.453 1 92.56 5 LYS B N 1
ATOM 1057 C CA . LYS B 1 5 ? 6.02 0.85 -7.586 1 92.56 5 LYS B CA 1
ATOM 1058 C C . LYS B 1 5 ? 5.734 1.309 -6.16 1 92.56 5 LYS B C 1
ATOM 1060 O O . LYS B 1 5 ? 6.195 0.69 -5.199 1 92.56 5 LYS B O 1
ATOM 1065 N N . VAL B 1 6 ? 5.039 2.359 -6.066 1 92.75 6 VAL B N 1
ATOM 1066 C CA . VAL B 1 6 ? 4.699 2.85 -4.734 1 92.75 6 VAL B CA 1
ATOM 1067 C C . VAL B 1 6 ? 3.738 1.876 -4.055 1 92.75 6 VAL B C 1
ATOM 1069 O O . VAL B 1 6 ? 3.811 1.669 -2.842 1 92.75 6 VAL B O 1
ATOM 1072 N N . TYR B 1 7 ? 2.846 1.346 -4.848 1 94.19 7 TYR B N 1
ATOM 1073 C CA . TYR B 1 7 ? 1.94 0.323 -4.336 1 94.19 7 TYR B CA 1
ATOM 1074 C C . TYR B 1 7 ? 2.717 -0.873 -3.797 1 94.19 7 TYR B C 1
ATOM 1076 O O . TYR B 1 7 ? 2.451 -1.346 -2.689 1 94.19 7 TYR B O 1
ATOM 1084 N N . ILE B 1 8 ? 3.678 -1.331 -4.547 1 96.69 8 ILE B N 1
ATOM 1085 C CA . ILE B 1 8 ? 4.523 -2.451 -4.148 1 96.69 8 ILE B CA 1
ATOM 1086 C C . ILE B 1 8 ? 5.219 -2.129 -2.828 1 96.69 8 ILE B C 1
ATOM 1088 O O . ILE B 1 8 ? 5.246 -2.957 -1.916 1 96.69 8 ILE B O 1
ATOM 1092 N N . SER B 1 9 ? 5.727 -0.961 -2.738 1 94.81 9 SER B N 1
ATOM 1093 C CA . SER B 1 9 ? 6.441 -0.574 -1.527 1 94.81 9 SER B CA 1
ATOM 1094 C C . SER B 1 9 ? 5.52 -0.586 -0.313 1 94.81 9 SER B C 1
ATOM 1096 O O . SER B 1 9 ? 5.938 -0.96 0.785 1 94.81 9 SER B O 1
ATOM 1098 N N . ALA B 1 10 ? 4.289 -0.143 -0.514 1 96.12 10 ALA B N 1
ATOM 1099 C CA . ALA B 1 10 ? 3.328 -0.152 0.586 1 96.12 10 ALA B CA 1
ATOM 1100 C C . ALA B 1 10 ? 3.002 -1.579 1.019 1 96.12 10 ALA B C 1
ATOM 1102 O O . ALA B 1 10 ? 2.93 -1.871 2.215 1 96.12 10 ALA B O 1
ATOM 1103 N N . VAL B 1 11 ? 2.848 -2.453 0.092 1 97.06 11 VAL B N 1
ATOM 1104 C CA . VAL B 1 11 ? 2.512 -3.844 0.371 1 97.06 11 VAL B CA 1
ATOM 1105 C C . VAL B 1 11 ? 3.66 -4.512 1.125 1 97.06 11 VAL B C 1
ATOM 1107 O O . VAL B 1 11 ? 3.432 -5.277 2.062 1 97.06 11 VAL B O 1
ATOM 1110 N N . LEU B 1 12 ? 4.859 -4.164 0.828 1 96.94 12 LEU B N 1
ATOM 1111 C CA . LEU B 1 12 ? 6.051 -4.809 1.369 1 96.94 12 LEU B CA 1
ATOM 1112 C C . LEU B 1 12 ? 6.316 -4.348 2.797 1 96.94 12 LEU B C 1
ATOM 1114 O O . LEU B 1 12 ? 7.211 -4.867 3.467 1 96.94 12 LEU B O 1
ATOM 1118 N N . ARG B 1 13 ? 5.586 -3.441 3.273 1 94.81 13 ARG B N 1
ATOM 1119 C CA . ARG B 1 13 ? 5.707 -3.066 4.68 1 94.81 13 ARG B CA 1
ATOM 1120 C C . ARG B 1 13 ? 5.227 -4.191 5.59 1 94.81 13 ARG B C 1
ATOM 1122 O O . ARG B 1 13 ? 5.625 -4.27 6.754 1 94.81 13 ARG B O 1
ATOM 1129 N N . ASP B 1 14 ? 4.281 -4.957 5.105 1 95.88 14 ASP B N 1
ATOM 1130 C CA . ASP B 1 14 ? 3.908 -6.172 5.824 1 95.88 14 ASP B CA 1
ATOM 1131 C C . ASP B 1 14 ? 5.062 -7.172 5.852 1 95.88 14 ASP B C 1
ATOM 1133 O O . ASP B 1 14 ? 5.402 -7.766 4.824 1 95.88 14 ASP B O 1
ATOM 1137 N N . GLN B 1 15 ? 5.574 -7.391 7.043 1 94.69 15 GLN B N 1
ATOM 1138 C CA . GLN B 1 15 ? 6.801 -8.164 7.199 1 94.69 15 GLN B CA 1
ATOM 1139 C C . GLN B 1 15 ? 6.555 -9.648 6.918 1 94.69 15 GLN B C 1
ATOM 1141 O O . GLN B 1 15 ? 7.504 -10.422 6.766 1 94.69 15 GLN B O 1
ATOM 1146 N N . ARG B 1 16 ? 5.387 -10.047 6.816 1 97.5 16 ARG B N 1
ATOM 1147 C CA . ARG B 1 16 ? 5.055 -11.43 6.492 1 97.5 16 ARG B CA 1
ATOM 1148 C C . ARG B 1 16 ? 5.25 -11.711 5.008 1 97.5 16 ARG B C 1
ATOM 1150 O O . ARG B 1 16 ? 5.336 -12.867 4.594 1 97.5 16 ARG B O 1
ATOM 1157 N N . ILE B 1 17 ? 5.273 -10.672 4.199 1 98.38 17 ILE B N 1
ATOM 1158 C CA . ILE B 1 17 ? 5.387 -10.805 2.75 1 98.38 17 ILE B CA 1
ATOM 1159 C C . ILE B 1 17 ? 6.855 -10.75 2.34 1 98.38 17 ILE B C 1
ATOM 1161 O O . ILE B 1 17 ? 7.57 -9.805 2.693 1 98.38 17 ILE B O 1
ATOM 1165 N N . ASP B 1 18 ? 7.289 -11.766 1.673 1 98.31 18 ASP B N 1
ATOM 1166 C CA . ASP B 1 18 ? 8.664 -11.82 1.189 1 98.31 18 ASP B CA 1
ATOM 1167 C C . ASP B 1 18 ? 8.781 -11.195 -0.199 1 98.31 18 ASP B C 1
ATOM 1169 O O . ASP B 1 18 ? 9.773 -10.523 -0.5 1 98.31 18 ASP B O 1
ATOM 1173 N N . ASP B 1 19 ? 7.867 -11.453 -1.065 1 98.69 19 ASP B N 1
ATOM 1174 C CA . ASP B 1 19 ? 7.895 -11.023 -2.459 1 98.69 19 ASP B CA 1
ATOM 1175 C C . ASP B 1 19 ? 6.484 -10.727 -2.969 1 98.69 19 ASP B C 1
ATOM 1177 O O . ASP B 1 19 ? 5.508 -11.297 -2.48 1 98.69 19 ASP B O 1
ATOM 1181 N N . VAL B 1 20 ? 6.367 -9.82 -3.932 1 98.75 20 VAL B N 1
ATOM 1182 C CA . VAL B 1 20 ? 5.082 -9.406 -4.488 1 98.75 20 VAL B CA 1
ATOM 1183 C C . VAL B 1 20 ? 5.27 -8.945 -5.934 1 98.75 20 VAL B C 1
ATOM 1185 O O . VAL B 1 20 ? 6.309 -8.383 -6.281 1 98.75 20 VAL B O 1
ATOM 1188 N N . ALA B 1 21 ? 4.316 -9.203 -6.75 1 98.31 21 ALA B N 1
ATOM 1189 C CA . ALA B 1 21 ? 4.258 -8.664 -8.109 1 98.31 21 ALA B CA 1
ATOM 1190 C C . ALA B 1 21 ? 2.818 -8.375 -8.523 1 98.31 21 ALA B C 1
ATOM 1192 O O . ALA B 1 21 ? 1.896 -9.094 -8.133 1 98.31 21 ALA B O 1
ATOM 1193 N N . ILE B 1 22 ? 2.635 -7.359 -9.211 1 96.94 22 ILE B N 1
ATOM 1194 C CA . ILE B 1 22 ? 1.401 -7.098 -9.945 1 96.94 22 ILE B CA 1
ATOM 1195 C C . ILE B 1 22 ? 1.639 -7.301 -11.445 1 96.94 22 ILE B C 1
ATOM 1197 O O . ILE B 1 22 ? 2.602 -6.773 -12 1 96.94 22 ILE B O 1
ATOM 1201 N N . VAL B 1 23 ? 0.776 -8.078 -12.016 1 97.25 23 VAL B N 1
ATOM 1202 C CA . VAL B 1 23 ? 0.981 -8.555 -13.375 1 97.25 23 VAL B CA 1
ATOM 1203 C C . VAL B 1 23 ? -0.266 -8.281 -14.219 1 97.25 23 VAL B C 1
ATOM 1205 O O . VAL B 1 23 ? -1.381 -8.609 -13.805 1 97.25 23 VAL B O 1
ATOM 1208 N N . GLY B 1 24 ? -0.045 -7.668 -15.328 1 95.75 24 GLY B N 1
ATOM 1209 C CA . GLY B 1 24 ? -1.156 -7.52 -16.266 1 95.75 24 GLY B CA 1
ATOM 1210 C C . GLY B 1 24 ? -1.543 -8.82 -16.938 1 95.75 24 GLY B C 1
ATOM 1211 O O . GLY B 1 24 ? -0.679 -9.633 -17.266 1 95.75 24 GLY B O 1
ATOM 1212 N N . HIS B 1 25 ? -2.887 -8.984 -17.156 1 94.75 25 HIS B N 1
ATOM 1213 C CA . HIS B 1 25 ? -3.287 -10.211 -17.828 1 94.75 25 HIS B CA 1
ATOM 1214 C C . HIS B 1 25 ? -4.375 -9.945 -18.875 1 94.75 25 HIS B C 1
ATOM 1216 O O . HIS B 1 25 ? -4.75 -10.844 -19.625 1 94.75 25 HIS B O 1
ATOM 1222 N N . ALA B 1 26 ? -4.902 -8.75 -18.969 1 88.19 26 ALA B N 1
ATOM 1223 C CA . ALA B 1 26 ? -5.992 -8.453 -19.891 1 88.19 26 ALA B CA 1
ATOM 1224 C C . ALA B 1 26 ? -5.457 -7.996 -21.25 1 88.19 26 ALA B C 1
ATOM 1226 O O . ALA B 1 26 ? -5.816 -8.562 -22.281 1 88.19 26 ALA B O 1
ATOM 1227 N N . ASP B 1 27 ? -4.656 -6.926 -21.234 1 83.62 27 ASP B N 1
ATOM 1228 C CA . ASP B 1 27 ? -4.141 -6.375 -22.484 1 83.62 27 ASP B CA 1
ATOM 1229 C C . ASP B 1 27 ? -2.721 -6.867 -22.75 1 83.62 27 ASP B C 1
ATOM 1231 O O . ASP B 1 27 ? -2.398 -7.246 -23.891 1 83.62 27 ASP B O 1
ATOM 1235 N N . ASN B 1 28 ? -1.835 -6.793 -21.781 1 84.69 28 ASN B N 1
ATOM 1236 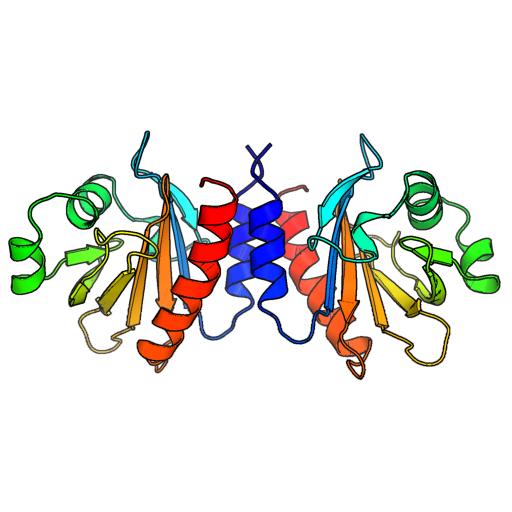C CA . ASN B 1 28 ? -0.456 -7.262 -21.844 1 84.69 28 ASN B CA 1
ATOM 1237 C C . ASN B 1 28 ? -0.096 -8.125 -20.641 1 84.69 28 ASN B C 1
ATOM 1239 O O . ASN B 1 28 ? -0.395 -7.762 -19.5 1 84.69 28 ASN B O 1
ATOM 1243 N N . SER B 1 29 ? 0.433 -9.25 -21.109 1 92.25 29 SER B N 1
ATOM 1244 C CA . SER B 1 29 ? 0.875 -10.141 -20.047 1 92.25 29 SER B CA 1
ATOM 1245 C C . SER B 1 29 ? 2.307 -9.828 -19.609 1 92.25 29 SER B C 1
ATOM 1247 O O . SER B 1 29 ? 3.26 -10.375 -20.172 1 92.25 29 SER B O 1
ATOM 1249 N N . CYS B 1 30 ? 2.408 -8.93 -18.719 1 95.06 30 CYS B N 1
ATOM 1250 C CA . CYS B 1 30 ? 3.73 -8.57 -18.219 1 95.06 30 CYS B CA 1
ATOM 1251 C C . CYS B 1 30 ? 3.652 -8.07 -16.781 1 95.06 30 CYS B C 1
ATOM 1253 O O . CYS B 1 30 ? 2.576 -7.703 -16.312 1 95.06 30 CYS B O 1
ATOM 1255 N N . VAL B 1 31 ? 4.758 -8.102 -16.188 1 96.88 31 VAL B N 1
ATOM 1256 C CA . VAL B 1 31 ? 4.867 -7.551 -14.852 1 96.88 31 VAL B CA 1
ATOM 1257 C C . VAL B 1 31 ? 4.809 -6.027 -14.906 1 96.88 31 VAL B C 1
ATOM 1259 O O . VAL B 1 31 ? 5.605 -5.395 -15.609 1 96.88 31 VAL B O 1
ATOM 1262 N N . TRP B 1 32 ? 3.832 -5.484 -14.211 1 95.25 32 TRP B N 1
ATOM 1263 C CA . TRP B 1 32 ? 3.721 -4.031 -14.117 1 95.25 32 TRP B CA 1
ATOM 1264 C C . TRP B 1 32 ? 4.688 -3.477 -13.078 1 95.25 32 TRP B C 1
ATOM 1266 O O . TRP B 1 32 ? 5.289 -2.416 -13.281 1 95.25 32 TRP B O 1
ATOM 1276 N N . ALA B 1 33 ? 4.797 -4.133 -11.906 1 95.88 33 ALA B N 1
ATOM 1277 C CA . ALA B 1 33 ? 5.703 -3.801 -10.805 1 95.88 33 ALA B CA 1
ATOM 1278 C C . ALA B 1 33 ? 5.91 -5 -9.883 1 95.88 33 ALA B C 1
ATOM 1280 O O . ALA B 1 33 ? 5.059 -5.887 -9.812 1 95.88 33 ALA B O 1
ATOM 1281 N N . SER B 1 34 ? 7.012 -5.027 -9.227 1 97.69 34 SER B N 1
ATOM 1282 C CA . SER B 1 34 ? 7.359 -6.094 -8.297 1 97.69 34 SER B CA 1
ATOM 1283 C C . SER B 1 34 ? 8.398 -5.625 -7.281 1 97.69 34 SER B C 1
ATOM 1285 O O . SER B 1 34 ? 8.945 -4.531 -7.41 1 97.69 34 SER B O 1
ATOM 1287 N N . ARG B 1 35 ? 8.508 -6.465 -6.254 1 97.62 35 ARG B N 1
ATOM 1288 C CA . ARG B 1 35 ? 9.664 -6.227 -5.395 1 97.62 35 ARG B CA 1
ATOM 1289 C C . ARG B 1 35 ? 10.961 -6.238 -6.199 1 97.62 35 ARG B C 1
ATOM 1291 O O . ARG B 1 35 ? 11.25 -7.207 -6.902 1 97.62 35 ARG B O 1
ATOM 1298 N N . PRO B 1 36 ? 11.797 -5.199 -6.07 1 94.69 36 PRO B N 1
ATOM 1299 C CA . PRO B 1 36 ? 13.062 -5.211 -6.805 1 94.69 36 PRO B CA 1
ATOM 1300 C C . PRO B 1 36 ? 13.953 -6.398 -6.43 1 94.69 36 PRO B C 1
ATOM 1302 O O . PRO B 1 36 ? 14.172 -6.656 -5.246 1 94.69 36 PRO B O 1
ATOM 1305 N N . GLY B 1 37 ? 14.352 -7.113 -7.418 1 96 37 GLY B N 1
ATOM 1306 C CA . GLY B 1 37 ? 15.281 -8.219 -7.223 1 96 37 GLY B CA 1
ATOM 1307 C C . GLY B 1 37 ? 14.609 -9.492 -6.746 1 96 37 GLY B C 1
ATOM 1308 O O . GLY B 1 37 ? 15.273 -10.484 -6.473 1 96 37 GLY B O 1
ATOM 1309 N N . GLY B 1 38 ? 13.352 -9.492 -6.637 1 97.5 38 GLY B N 1
ATOM 1310 C CA . GLY B 1 38 ? 12.617 -10.664 -6.184 1 97.5 38 GLY B CA 1
ATOM 1311 C C . GLY B 1 38 ? 12.352 -11.664 -7.289 1 97.5 38 GLY B C 1
ATOM 1312 O O . GLY B 1 38 ? 12.43 -11.328 -8.477 1 97.5 38 GLY B O 1
ATOM 1313 N N . LEU B 1 39 ? 11.961 -12.828 -6.895 1 97.5 39 LEU B N 1
ATOM 1314 C CA . LEU B 1 39 ? 11.656 -13.93 -7.801 1 97.5 39 LEU B CA 1
ATOM 1315 C C . LEU B 1 39 ? 10.492 -13.578 -8.719 1 97.5 39 LEU B C 1
ATOM 1317 O O . LEU B 1 39 ? 10.516 -13.906 -9.914 1 97.5 39 LEU B O 1
ATOM 1321 N N . LEU B 1 40 ? 9.562 -12.906 -8.242 1 98.62 40 LEU B N 1
ATOM 1322 C CA . LEU B 1 40 ? 8.305 -12.688 -8.945 1 98.62 40 LEU B CA 1
ATOM 1323 C C . LEU B 1 40 ? 8.461 -11.641 -10.039 1 98.62 40 LEU B C 1
ATOM 1325 O O . LEU B 1 40 ? 7.574 -11.469 -10.875 1 98.62 40 LEU B O 1
ATOM 1329 N N . ALA B 1 41 ? 9.586 -10.938 -10.023 1 98.38 41 ALA B N 1
ATOM 1330 C CA . ALA B 1 41 ? 9.891 -10 -11.102 1 98.38 41 ALA B CA 1
ATOM 1331 C C . ALA B 1 41 ? 10.078 -10.727 -12.43 1 98.38 41 ALA B C 1
ATOM 1333 O O . ALA B 1 41 ? 9.961 -10.125 -13.5 1 98.38 41 ALA B O 1
ATOM 1334 N N . ALA B 1 42 ? 10.305 -12.031 -12.367 1 98.31 42 ALA B N 1
ATOM 1335 C CA . ALA B 1 42 ? 10.664 -12.805 -13.547 1 98.31 42 ALA B CA 1
ATOM 1336 C C . ALA B 1 42 ? 9.453 -13.547 -14.109 1 98.31 42 ALA B C 1
ATOM 1338 O O . ALA B 1 42 ? 9.594 -14.375 -15.016 1 98.31 42 ALA B O 1
ATOM 1339 N N . ILE B 1 43 ? 8.289 -13.312 -13.633 1 98.44 43 ILE B N 1
ATOM 1340 C CA . ILE B 1 43 ? 7.113 -13.977 -14.164 1 98.44 43 ILE B CA 1
ATOM 1341 C C . ILE B 1 43 ? 6.996 -13.703 -15.664 1 98.44 43 ILE B C 1
ATOM 1343 O O . ILE B 1 43 ? 6.996 -12.547 -16.094 1 98.44 43 ILE B O 1
ATOM 1347 N N . SER B 1 44 ? 6.91 -14.734 -16.453 1 98.06 44 SER B N 1
ATOM 1348 C CA . SER B 1 44 ? 6.879 -14.625 -17.906 1 98.06 44 SER B CA 1
ATOM 1349 C C . SER B 1 44 ? 5.445 -14.555 -18.422 1 98.06 44 SER B C 1
ATOM 1351 O O . SER B 1 44 ? 4.516 -15 -17.75 1 98.06 44 SER B O 1
ATOM 1353 N N . PRO B 1 45 ? 5.305 -14.023 -19.641 1 97.44 45 PRO B N 1
ATOM 1354 C CA . PRO B 1 45 ? 3.984 -14.055 -20.266 1 97.44 45 PRO B CA 1
ATOM 1355 C C . PRO B 1 45 ? 3.418 -15.469 -20.375 1 97.44 45 PRO B C 1
ATOM 1357 O O . PRO B 1 45 ? 2.203 -15.664 -20.266 1 97.44 45 PRO B O 1
ATOM 1360 N N . GLN B 1 46 ? 4.293 -16.438 -20.594 1 96 46 GLN B N 1
ATOM 1361 C CA . GLN B 1 46 ? 3.848 -17.812 -20.656 1 96 46 GLN B CA 1
ATOM 1362 C C . GLN B 1 46 ? 3.256 -18.281 -19.328 1 96 46 GLN B C 1
ATOM 1364 O O . GLN B 1 46 ? 2.217 -18.938 -19.312 1 96 46 GLN B O 1
ATOM 1369 N N . GLU B 1 47 ? 3.904 -17.922 -18.266 1 97.19 47 GLU B N 1
ATOM 1370 C CA . GLU B 1 47 ? 3.387 -18.266 -16.938 1 97.19 47 GLU B CA 1
ATOM 1371 C C . GLU B 1 47 ? 2.037 -17.609 -16.688 1 97.19 47 GLU B C 1
ATOM 1373 O O . GLU B 1 47 ? 1.141 -18.219 -16.094 1 97.19 47 GLU B O 1
ATOM 1378 N N . VAL B 1 48 ? 1.894 -16.344 -17.141 1 97.75 48 VAL B N 1
ATOM 1379 C CA . VAL B 1 48 ? 0.619 -15.648 -17.016 1 97.75 48 VAL B CA 1
ATOM 1380 C C . VAL B 1 48 ? -0.462 -16.406 -17.781 1 97.75 48 VAL B C 1
ATOM 1382 O O . VAL B 1 48 ? -1.575 -16.578 -17.281 1 97.75 48 VAL B O 1
ATOM 1385 N N . GLY B 1 49 ? -0.111 -16.812 -18.938 1 95.5 49 GLY B N 1
ATOM 1386 C CA . GLY B 1 49 ? -1.04 -17.594 -19.734 1 95.5 49 GLY B CA 1
ATOM 1387 C C . GLY B 1 49 ? -1.492 -18.875 -19.047 1 95.5 49 GLY B C 1
ATOM 1388 O O . GLY B 1 49 ? -2.666 -19.234 -19.125 1 95.5 49 GLY B O 1
ATOM 1389 N N . VAL B 1 50 ? -0.572 -19.562 -18.422 1 95.19 50 VAL B N 1
ATOM 1390 C CA . VAL B 1 50 ? -0.896 -20.797 -17.703 1 95.19 50 VAL B CA 1
ATOM 1391 C C . VAL B 1 50 ? -1.836 -20.484 -16.547 1 95.19 50 VAL B C 1
ATOM 1393 O O . VAL B 1 50 ? -2.846 -21.172 -16.344 1 95.19 50 VAL B O 1
ATOM 1396 N N . LEU B 1 51 ? -1.604 -19.453 -15.781 1 95.81 51 LEU B N 1
ATOM 1397 C CA . LEU B 1 51 ? -2.381 -19.062 -14.609 1 95.81 51 LEU B CA 1
ATOM 1398 C C . LEU B 1 51 ? -3.805 -18.688 -15.008 1 95.81 51 LEU B C 1
ATOM 1400 O O . LEU B 1 51 ? -4.754 -18.969 -14.273 1 95.81 51 LEU B O 1
ATOM 1404 N N . THR B 1 52 ? -3.895 -18.062 -16.188 1 95.12 52 THR B N 1
ATOM 1405 C CA . THR B 1 52 ? -5.191 -17.484 -16.531 1 95.12 52 THR B CA 1
ATOM 1406 C C . THR B 1 52 ? -5.871 -18.328 -17.609 1 95.12 52 THR B C 1
ATOM 1408 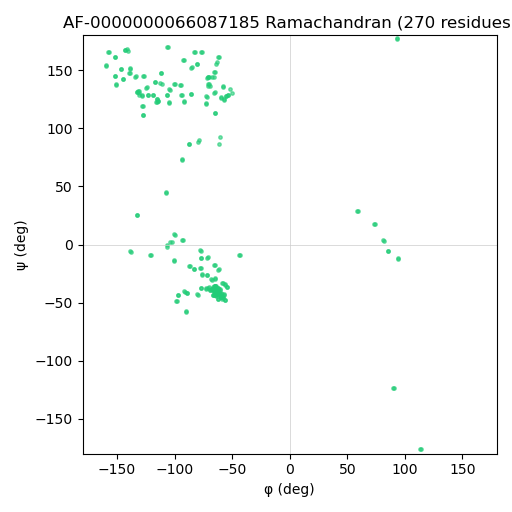O O . THR B 1 52 ? -6.969 -17.984 -18.078 1 95.12 52 THR B O 1
ATOM 1411 N N . GLY B 1 53 ? -5.199 -19.312 -18.016 1 93.19 53 GLY B N 1
ATOM 1412 C CA . GLY B 1 53 ? -5.723 -20.109 -19.109 1 93.19 53 GLY B CA 1
ATOM 1413 C C . GLY B 1 53 ? -6.84 -21.047 -18.703 1 93.19 53 GLY B C 1
ATOM 1414 O O . GLY B 1 53 ? -7.039 -21.297 -17.5 1 93.19 53 GLY B O 1
ATOM 1415 N N . PRO B 1 54 ? -7.512 -21.547 -19.703 1 90.75 54 PRO B N 1
ATOM 1416 C CA . PRO B 1 54 ? -8.688 -22.391 -19.438 1 90.75 54 PRO B CA 1
ATOM 1417 C C . PRO B 1 54 ? -8.32 -23.797 -18.984 1 90.75 54 PRO B C 1
ATOM 1419 O O . PRO B 1 54 ? -9.148 -24.484 -18.375 1 90.75 54 PRO B O 1
ATOM 1422 N N . ASP B 1 55 ? -7.199 -24.359 -19.281 1 88.5 55 ASP B N 1
ATOM 1423 C CA . ASP B 1 55 ? -6.805 -25.703 -18.875 1 88.5 55 ASP B CA 1
ATOM 1424 C C . ASP B 1 55 ? -6.297 -25.703 -17.422 1 88.5 55 ASP B C 1
ATOM 1426 O O . ASP B 1 55 ? -5.09 -25.688 -17.188 1 88.5 55 ASP B O 1
ATOM 1430 N N . ARG B 1 56 ? -7.25 -25.875 -16.531 1 87.62 56 ARG B N 1
ATOM 1431 C CA . ARG B 1 56 ? -6.918 -25.797 -15.117 1 87.62 56 ARG B CA 1
ATOM 1432 C C . ARG B 1 56 ? -6.438 -27.156 -14.594 1 87.62 56 ARG B C 1
ATOM 1434 O O . ARG B 1 56 ? -5.715 -27.219 -13.602 1 87.62 56 ARG B O 1
ATOM 1441 N N . HIS B 1 57 ? -6.719 -28.156 -15.266 1 87.06 57 HIS B N 1
ATOM 1442 C CA . HIS B 1 57 ? -6.469 -29.516 -14.789 1 87.06 57 HIS B CA 1
ATOM 1443 C C . HIS B 1 57 ? -4.996 -29.875 -14.922 1 87.06 57 HIS B C 1
ATOM 1445 O O . HIS B 1 57 ? -4.441 -30.547 -14.047 1 87.06 57 HIS B O 1
ATOM 1451 N N . THR B 1 58 ? -4.434 -29.422 -15.945 1 84.38 58 THR B N 1
ATOM 1452 C CA . THR B 1 58 ? -3.061 -29.812 -16.234 1 84.38 58 THR B CA 1
ATOM 1453 C C . THR B 1 58 ? -2.117 -29.359 -15.133 1 84.38 58 THR B C 1
ATOM 1455 O O . THR B 1 58 ? -1.326 -30.141 -14.609 1 84.38 58 THR B O 1
ATOM 1458 N N . PHE B 1 59 ? -2.191 -28.109 -14.672 1 84.94 59 PHE B N 1
ATOM 1459 C CA . PHE B 1 59 ? -1.226 -27.625 -13.695 1 84.94 59 PHE B CA 1
ATOM 1460 C C . PHE B 1 59 ? -1.637 -28.047 -12.281 1 84.94 59 PHE B C 1
ATOM 1462 O O . PHE B 1 59 ? -0.82 -28.016 -11.359 1 84.94 59 PHE B O 1
ATOM 1469 N N . LEU B 1 60 ? -2.916 -28.375 -12.062 1 86.44 60 LEU B N 1
ATOM 1470 C CA . LEU B 1 60 ? -3.326 -28.906 -10.766 1 86.44 60 LEU B CA 1
ATOM 1471 C C . LEU B 1 60 ? -2.668 -30.25 -10.5 1 86.44 60 LEU B C 1
ATOM 1473 O O . LEU B 1 60 ? -2.336 -30.562 -9.352 1 86.44 60 LEU B O 1
ATOM 1477 N N . GLN B 1 61 ? -2.391 -30.969 -11.578 1 88.88 61 GLN B N 1
ATOM 1478 C CA . GLN B 1 61 ? -1.786 -32.281 -11.438 1 88.88 61 GLN B CA 1
ATOM 1479 C C . GLN B 1 61 ? -0.263 -32.188 -11.477 1 88.88 61 GLN B C 1
ATOM 1481 O O . GLN B 1 61 ? 0.419 -32.844 -10.68 1 88.88 61 GLN B O 1
ATOM 1486 N N . ALA B 1 62 ? 0.226 -31.359 -12.359 1 91.62 62 ALA B N 1
ATOM 1487 C CA . ALA B 1 62 ? 1.66 -31.375 -12.633 1 91.62 62 ALA B CA 1
ATOM 1488 C C . ALA B 1 62 ? 2.365 -30.234 -11.898 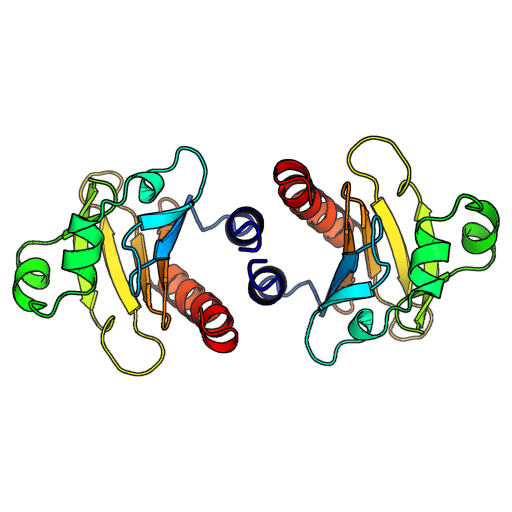1 91.62 62 ALA B C 1
ATOM 1490 O O . ALA B 1 62 ? 3.596 -30.203 -11.828 1 91.62 62 ALA B O 1
ATOM 1491 N N . GLY B 1 63 ? 1.615 -29.297 -11.406 1 94.19 63 GLY B N 1
ATOM 1492 C CA . GLY B 1 63 ? 2.205 -28.094 -10.828 1 94.19 63 GLY B CA 1
ATOM 1493 C C . GLY B 1 63 ? 2.332 -26.953 -11.82 1 94.19 63 GLY B C 1
ATOM 1494 O O . GLY B 1 63 ? 1.938 -27.094 -12.984 1 94.19 63 GLY B O 1
ATOM 1495 N N . LEU B 1 64 ? 2.812 -25.828 -11.367 1 95.38 64 LEU B N 1
ATOM 1496 C CA . LEU B 1 64 ? 3.053 -24.672 -12.227 1 95.38 64 LEU B CA 1
ATOM 1497 C C . LEU B 1 64 ? 4.336 -23.953 -11.82 1 95.38 64 LEU B C 1
ATOM 1499 O O . LEU B 1 64 ? 4.977 -24.312 -10.828 1 95.38 64 LEU B O 1
ATOM 1503 N N . SER B 1 65 ? 4.75 -23.078 -12.672 1 96.88 65 SER B N 1
ATOM 1504 C CA . SER B 1 65 ? 5.906 -22.25 -12.352 1 96.88 65 SER B CA 1
ATOM 1505 C C . SER B 1 65 ? 5.504 -20.797 -12.188 1 96.88 65 SER B C 1
ATOM 1507 O O . SER B 1 65 ? 4.672 -20.281 -12.945 1 96.88 65 SER B O 1
ATOM 1509 N N . VAL B 1 66 ? 6.07 -20.203 -11.227 1 97.5 66 VAL B N 1
ATOM 1510 C CA . VAL B 1 66 ? 5.941 -18.766 -11.031 1 97.5 66 VAL B CA 1
ATOM 1511 C C . VAL B 1 66 ? 7.328 -18.141 -10.875 1 97.5 66 VAL B C 1
ATOM 1513 O O . VAL B 1 66 ? 8.062 -18.469 -9.938 1 97.5 66 VAL B O 1
ATOM 1516 N N . GLY B 1 67 ? 7.668 -17.234 -11.773 1 97.75 67 GLY B N 1
ATOM 1517 C CA . GLY B 1 67 ? 9.016 -16.703 -11.758 1 97.75 67 GLY B CA 1
ATOM 1518 C C . GLY B 1 67 ? 10.086 -17.766 -11.922 1 97.75 67 GLY B C 1
ATOM 1519 O O . GLY B 1 67 ? 11.156 -17.672 -11.312 1 97.75 67 GLY B O 1
ATOM 1520 N N . GLY B 1 68 ? 9.734 -18.766 -12.578 1 97.25 68 GLY B N 1
ATOM 1521 C CA . GLY B 1 68 ? 10.68 -19.844 -12.82 1 97.25 68 GLY B CA 1
ATOM 1522 C C . GLY B 1 68 ? 10.734 -20.859 -11.695 1 97.25 68 GLY B C 1
ATOM 1523 O O . GLY B 1 68 ? 11.406 -21.875 -11.805 1 97.25 68 GLY B O 1
ATOM 1524 N N . ARG B 1 69 ? 10.047 -20.625 -10.625 1 97.19 69 ARG B N 1
ATOM 1525 C CA . ARG B 1 69 ? 10.039 -21.547 -9.484 1 97.19 69 ARG B CA 1
ATOM 1526 C C . ARG B 1 69 ? 8.859 -22.516 -9.57 1 97.19 69 ARG B C 1
ATOM 1528 O O . ARG B 1 69 ? 7.715 -22.078 -9.742 1 97.19 69 ARG B O 1
ATOM 1535 N N . ARG B 1 70 ? 9.203 -23.812 -9.445 1 97.25 70 ARG B N 1
ATOM 1536 C CA . ARG B 1 70 ? 8.141 -24.812 -9.469 1 97.25 70 ARG B CA 1
ATOM 1537 C C . ARG B 1 70 ? 7.297 -24.734 -8.195 1 97.25 70 ARG B C 1
ATOM 1539 O O . ARG B 1 70 ? 7.832 -24.594 -7.098 1 97.25 70 ARG B O 1
ATOM 1546 N N . CYS B 1 71 ? 6.02 -24.859 -8.414 1 97.69 71 CYS B N 1
ATOM 1547 C CA . CYS B 1 71 ? 5.07 -24.781 -7.309 1 97.69 71 CYS B CA 1
ATOM 1548 C C . CYS B 1 71 ? 4.039 -25.891 -7.398 1 97.69 71 CYS B C 1
ATOM 1550 O O . CYS B 1 71 ? 3.654 -26.312 -8.492 1 97.69 71 CYS B O 1
ATOM 1552 N N . CYS B 1 72 ? 3.656 -26.375 -6.238 1 96.75 72 CYS B N 1
ATOM 1553 C CA . CYS B 1 72 ? 2.48 -27.234 -6.148 1 96.75 72 CYS B CA 1
ATOM 1554 C C . CYS B 1 72 ? 1.235 -26.422 -5.809 1 96.75 72 CYS B C 1
ATOM 1556 O O . CYS B 1 72 ? 1.27 -25.562 -4.926 1 96.75 72 CYS B O 1
ATOM 1558 N N . VAL B 1 73 ? 0.139 -26.734 -6.48 1 97 73 VAL B N 1
ATOM 1559 C CA . VAL B 1 73 ? -1.109 -26.016 -6.238 1 97 73 VAL B CA 1
ATOM 1560 C C . VAL B 1 73 ? -1.856 -26.656 -5.074 1 97 73 VAL B C 1
ATOM 1562 O O . VAL B 1 73 ? -2.059 -27.875 -5.055 1 97 73 VAL B O 1
ATOM 1565 N N . ILE B 1 74 ? -2.25 -25.859 -4.152 1 96.56 74 ILE B N 1
ATOM 1566 C CA . ILE B 1 74 ? -2.971 -26.328 -2.975 1 96.56 74 ILE B CA 1
ATOM 1567 C C . ILE B 1 74 ? -4.473 -26.156 -3.182 1 96.56 74 ILE B C 1
ATOM 1569 O O . ILE B 1 74 ? -5.262 -27.047 -2.85 1 96.56 74 ILE B O 1
ATOM 1573 N N . ARG B 1 75 ? -4.902 -25.094 -3.689 1 95.25 75 ARG B N 1
ATOM 1574 C CA . ARG B 1 75 ? -6.285 -24.734 -3.975 1 95.25 75 ARG B CA 1
ATOM 1575 C C . ARG B 1 75 ? -6.371 -23.781 -5.156 1 95.25 75 ARG B C 1
ATOM 1577 O O . ARG B 1 75 ? -5.578 -22.844 -5.262 1 95.25 75 ARG B O 1
ATOM 1584 N N . ASP B 1 76 ? -7.34 -24.016 -6.027 1 96.5 76 ASP B N 1
ATOM 1585 C CA . ASP B 1 76 ? -7.496 -23.156 -7.199 1 96.5 76 ASP B CA 1
ATOM 1586 C C . ASP B 1 76 ? -8.93 -22.641 -7.312 1 96.5 76 ASP B C 1
ATOM 1588 O O . ASP B 1 76 ? -9.852 -23.406 -7.582 1 96.5 76 ASP B O 1
ATOM 1592 N N . HIS B 1 77 ? -9.117 -21.422 -7.121 1 95.81 77 HIS B N 1
ATOM 1593 C CA . HIS B 1 77 ? -10.367 -20.703 -7.344 1 95.81 77 HIS B CA 1
ATOM 1594 C C . HIS B 1 77 ? -10.125 -19.422 -8.117 1 95.81 77 HIS B C 1
ATOM 1596 O O . HIS B 1 77 ? -10.906 -18.469 -8 1 95.81 77 HIS B O 1
ATOM 1602 N N . LEU B 1 78 ? -9.039 -19.406 -8.891 1 96.69 78 LEU B N 1
ATOM 1603 C CA . LEU B 1 78 ? -8.562 -18.156 -9.484 1 96.69 78 LEU B CA 1
ATOM 1604 C C . LEU B 1 78 ? -9.578 -17.609 -10.477 1 96.69 78 LEU B C 1
ATOM 1606 O O . LEU B 1 78 ? -9.812 -16.391 -10.531 1 96.69 78 LEU B O 1
ATOM 1610 N N . LEU B 1 79 ? -10.18 -18.484 -11.258 1 94.5 79 LEU B N 1
ATOM 1611 C CA . LEU B 1 79 ? -11.07 -18.031 -12.32 1 94.5 79 LEU B CA 1
ATOM 1612 C C . LEU B 1 79 ? -12.516 -17.984 -11.844 1 94.5 79 LEU B C 1
ATOM 1614 O O . LEU B 1 79 ? -13.422 -17.719 -12.633 1 94.5 79 LEU B O 1
ATOM 1618 N N . ALA B 1 80 ? -12.656 -18.281 -10.555 1 91.88 80 ALA B N 1
ATOM 1619 C CA . ALA B 1 80 ? -14 -18.172 -9.992 1 91.88 80 ALA B CA 1
ATOM 1620 C C . ALA B 1 80 ? -14.5 -16.734 -10.039 1 91.88 80 ALA B C 1
ATOM 1622 O O . ALA B 1 80 ? -13.703 -15.797 -10.086 1 91.88 80 ALA B O 1
ATOM 1623 N N . GLU B 1 81 ? -15.781 -16.547 -10.016 1 87.44 81 GLU B N 1
ATOM 1624 C CA . GLU B 1 81 ? -16.375 -15.211 -10 1 87.44 81 GLU B CA 1
ATOM 1625 C C . GLU B 1 81 ? -16.078 -14.484 -8.688 1 87.44 81 GLU B C 1
ATOM 1627 O O . GLU B 1 81 ? -16.047 -15.109 -7.625 1 87.44 81 GLU B O 1
ATOM 1632 N N . GLY B 1 82 ? -15.867 -13.172 -8.766 1 82.19 82 GLY B N 1
ATOM 1633 C CA . GLY B 1 82 ? -15.594 -12.367 -7.582 1 82.19 82 GLY B CA 1
ATOM 1634 C C . GLY B 1 82 ? -14.109 -12.266 -7.266 1 82.19 82 GLY B C 1
ATOM 1635 O O . GLY B 1 82 ? -13.32 -11.812 -8.102 1 82.19 82 GLY B O 1
ATOM 1636 N N . ASP B 1 83 ? -13.734 -12.68 -5.996 1 86.5 83 ASP B N 1
ATOM 1637 C CA . ASP B 1 83 ? -12.352 -12.586 -5.535 1 86.5 83 ASP B CA 1
ATOM 1638 C C . ASP B 1 83 ? -11.602 -13.891 -5.785 1 86.5 83 ASP B C 1
ATOM 1640 O O . ASP B 1 83 ? -11.32 -14.641 -4.844 1 86.5 83 ASP B O 1
ATOM 1644 N N . GLY B 1 84 ? -11.266 -14.18 -7.062 1 94.75 84 GLY B N 1
ATOM 1645 C CA . GLY B 1 84 ? -10.562 -15.398 -7.43 1 94.75 84 GLY B CA 1
ATOM 1646 C C . GLY B 1 84 ? -9.156 -15.469 -6.859 1 94.75 84 GLY B C 1
ATOM 1647 O O . GLY B 1 84 ? -8.391 -14.516 -6.969 1 94.75 84 GLY B O 1
ATOM 1648 N N . VAL B 1 85 ? -8.844 -16.625 -6.234 1 97.5 85 VAL B N 1
ATOM 1649 C CA . VAL B 1 85 ? -7.52 -16.766 -5.645 1 97.5 85 VAL B CA 1
ATOM 1650 C C . VAL B 1 85 ? -6.996 -18.188 -5.906 1 97.5 85 VAL B C 1
ATOM 1652 O O . VAL B 1 85 ? -7.777 -19.125 -6.047 1 97.5 85 VAL B O 1
ATOM 1655 N N . LEU B 1 86 ? -5.77 -18.281 -6.055 1 97.62 86 LEU B N 1
ATOM 1656 C CA . LEU B 1 86 ? -5.047 -19.547 -6.148 1 97.62 86 LEU B CA 1
ATOM 1657 C C . LEU B 1 86 ? -3.961 -19.625 -5.078 1 97.62 86 LEU B C 1
ATOM 1659 O O . LEU B 1 86 ? -3.189 -18.688 -4.895 1 97.62 86 LEU B O 1
ATOM 1663 N N . ASP B 1 87 ? -3.951 -20.75 -4.312 1 97.88 87 ASP B N 1
ATOM 1664 C CA . ASP B 1 87 ? -2.926 -21 -3.309 1 97.88 87 ASP B CA 1
ATOM 1665 C C . ASP B 1 87 ? -1.934 -22.062 -3.797 1 97.88 87 ASP B C 1
ATOM 1667 O O . ASP B 1 87 ? -2.334 -23.109 -4.316 1 97.88 87 ASP B O 1
ATOM 1671 N N . ALA B 1 88 ? -0.713 -21.781 -3.613 1 98 88 ALA B N 1
ATOM 1672 C CA . ALA B 1 88 ? 0.347 -22.688 -4.023 1 98 88 ALA B CA 1
ATOM 1673 C C . ALA B 1 88 ? 1.503 -22.672 -3.027 1 98 88 ALA B C 1
ATOM 1675 O O . ALA B 1 88 ? 1.498 -21.891 -2.074 1 98 88 ALA B O 1
ATOM 1676 N N . ARG B 1 89 ? 2.367 -23.609 -3.156 1 97.69 89 ARG B N 1
ATOM 1677 C CA . ARG B 1 89 ? 3.609 -23.688 -2.395 1 97.69 89 ARG B CA 1
ATOM 1678 C C . ARG B 1 89 ? 4.797 -23.984 -3.307 1 97.69 89 ARG B C 1
ATOM 1680 O O . ARG B 1 89 ? 4.703 -24.828 -4.195 1 97.69 89 ARG B O 1
ATOM 1687 N N . THR B 1 90 ? 5.852 -23.172 -3.113 1 97.75 90 THR B N 1
ATOM 1688 C CA . THR B 1 90 ? 7.051 -23.484 -3.885 1 97.75 90 THR B CA 1
ATOM 1689 C C . THR B 1 90 ? 7.629 -24.828 -3.457 1 97.75 90 THR B C 1
ATOM 1691 O O . THR B 1 90 ? 7.512 -25.219 -2.295 1 97.75 90 THR B O 1
ATOM 1694 N N . LYS B 1 91 ? 8.227 -25.5 -4.371 1 95.25 91 LYS B N 1
ATOM 1695 C CA . LYS B 1 91 ? 8.82 -26.797 -4.074 1 95.25 91 LYS B CA 1
ATOM 1696 C C . LYS B 1 91 ? 10.242 -26.641 -3.533 1 95.25 91 LYS B C 1
ATOM 1698 O O . LYS B 1 91 ? 10.891 -25.609 -3.762 1 95.25 91 LYS B O 1
ATOM 1703 N N . GLY B 1 92 ? 10.672 -27.594 -2.717 1 92.06 92 GLY B N 1
ATOM 1704 C CA . GLY B 1 92 ? 12.031 -27.609 -2.203 1 92.06 92 GLY B CA 1
ATOM 1705 C C . GLY B 1 92 ? 12.102 -27.391 -0.703 1 92.06 92 GLY B C 1
ATOM 1706 O O . GLY B 1 92 ? 11.078 -27.266 -0.037 1 92.06 92 GLY B O 1
ATOM 1707 N N . LEU B 1 93 ? 13.32 -27.297 -0.114 1 91 93 LEU B N 1
ATOM 1708 C CA . LEU B 1 93 ? 13.586 -27.25 1.32 1 91 93 LEU B CA 1
ATOM 1709 C C . LEU B 1 93 ? 13.148 -25.906 1.901 1 91 93 LEU B C 1
ATOM 1711 O O . LEU B 1 93 ? 12.781 -25.812 3.076 1 91 93 LEU B O 1
ATOM 1715 N N . ASP B 1 94 ? 13.141 -24.938 1.062 1 93.88 94 ASP B N 1
ATOM 1716 C CA . ASP B 1 94 ? 12.75 -23.609 1.509 1 93.88 94 ASP B CA 1
ATOM 1717 C C . ASP B 1 94 ? 11.367 -23.234 0.972 1 93.88 94 ASP B C 1
ATOM 1719 O O . ASP B 1 94 ? 11.156 -22.094 0.533 1 93.88 94 ASP B O 1
ATOM 1723 N N . ALA B 1 95 ? 10.516 -24.188 1.087 1 96.56 95 ALA B N 1
ATOM 1724 C CA . ALA B 1 95 ? 9.18 -24.016 0.528 1 96.56 95 ALA B CA 1
ATOM 1725 C C . ALA B 1 95 ? 8.484 -22.797 1.131 1 96.56 95 ALA B C 1
ATOM 1727 O O . ALA B 1 95 ? 8.578 -22.547 2.336 1 96.56 95 ALA B O 1
ATOM 1728 N N . ARG B 1 96 ? 7.848 -22.031 0.243 1 98 96 ARG B N 1
ATOM 1729 C CA . ARG B 1 96 ? 7.129 -20.828 0.624 1 98 96 ARG B CA 1
ATOM 1730 C C . ARG B 1 96 ? 5.691 -20.859 0.114 1 98 96 ARG B C 1
ATOM 1732 O O . ARG B 1 96 ? 5.422 -21.391 -0.964 1 98 96 ARG B O 1
ATOM 1739 N N . ALA B 1 97 ? 4.828 -20.297 0.9 1 98.5 97 ALA B N 1
ATOM 1740 C CA . ALA B 1 97 ? 3.465 -20.109 0.415 1 98.5 97 ALA B CA 1
ATOM 1741 C C . ALA B 1 97 ? 3.414 -19.031 -0.67 1 98.5 97 ALA B C 1
ATOM 1743 O O . ALA B 1 97 ? 4.09 -18 -0.569 1 98.5 97 ALA B O 1
ATOM 1744 N N . VAL B 1 98 ? 2.686 -19.281 -1.742 1 98.62 98 VAL B N 1
ATOM 1745 C CA . VAL B 1 98 ? 2.396 -18.328 -2.814 1 98.62 98 VAL B CA 1
ATOM 1746 C C . VAL B 1 98 ? 0.887 -18.203 -3.002 1 98.62 98 VAL B C 1
ATOM 1748 O O . VAL B 1 98 ? 0.168 -19.219 -2.984 1 98.62 98 VAL B O 1
ATOM 1751 N N . CYS B 1 99 ? 0.415 -17.047 -3.131 1 98.75 99 CYS B N 1
ATOM 1752 C CA . CYS B 1 99 ? -1.002 -16.797 -3.385 1 98.75 99 CYS B CA 1
ATOM 1753 C C . CYS B 1 99 ? -1.193 -15.836 -4.547 1 98.75 99 CYS B C 1
ATOM 1755 O O . CYS B 1 99 ? -0.51 -14.812 -4.625 1 98.75 99 CYS B O 1
ATOM 1757 N N . VAL B 1 100 ? -2.057 -16.172 -5.461 1 98.62 100 VAL B N 1
ATOM 1758 C CA . VAL B 1 100 ? -2.365 -15.344 -6.621 1 98.62 100 VAL B CA 1
ATOM 1759 C C . VAL B 1 100 ? -3.82 -14.883 -6.555 1 98.62 100 VAL B C 1
ATOM 1761 O O . VAL B 1 100 ? -4.727 -15.703 -6.371 1 98.62 100 VAL B O 1
ATOM 1764 N N . GLY B 1 101 ? -4.035 -13.625 -6.629 1 98.06 101 GLY B N 1
ATOM 1765 C CA . GLY B 1 101 ? -5.367 -13.055 -6.734 1 98.06 101 GLY B CA 1
ATOM 1766 C C . GLY B 1 101 ? -5.641 -12.414 -8.086 1 98.06 101 GLY B C 1
ATOM 1767 O O . GLY B 1 101 ? -4.742 -11.828 -8.688 1 98.06 101 GLY B O 1
ATOM 1768 N N . ARG B 1 102 ? -6.855 -12.5 -8.445 1 97.06 102 ARG B N 1
ATOM 1769 C CA . ARG B 1 102 ? -7.219 -11.992 -9.766 1 97.06 102 ARG B CA 1
ATOM 1770 C C . ARG B 1 102 ? -8.148 -10.789 -9.664 1 97.06 102 ARG B C 1
ATOM 1772 O O . ARG B 1 102 ? -9.211 -10.875 -9.047 1 97.06 102 ARG B O 1
ATOM 1779 N N . ALA B 1 103 ? -7.758 -9.695 -10.242 1 94.44 103 ALA B N 1
ATOM 1780 C CA . ALA B 1 103 ? -8.57 -8.516 -10.531 1 94.44 103 ALA B CA 1
ATOM 1781 C C . ALA B 1 103 ? -8.883 -8.414 -12.023 1 94.44 103 ALA B C 1
ATOM 1783 O O . ALA B 1 103 ? -8.383 -9.211 -12.82 1 94.44 103 ALA B O 1
ATOM 1784 N N . PRO B 1 104 ? -9.766 -7.527 -12.43 1 92.25 104 PRO B N 1
ATOM 1785 C CA . PRO B 1 104 ? -10.227 -7.504 -13.82 1 92.25 104 PRO B CA 1
ATOM 1786 C C . PRO B 1 104 ? -9.078 -7.406 -14.82 1 92.25 104 PRO B C 1
ATOM 1788 O O . PRO B 1 104 ? -9.094 -8.078 -15.852 1 92.25 104 PRO B O 1
ATOM 1791 N N . ARG B 1 105 ? -8.016 -6.629 -14.469 1 93.06 105 ARG B N 1
ATOM 1792 C CA . ARG B 1 105 ? -6.98 -6.414 -15.477 1 93.06 105 ARG B CA 1
ATOM 1793 C C . ARG B 1 105 ? -5.625 -6.91 -14.984 1 93.06 105 ARG B C 1
ATOM 1795 O O . ARG B 1 105 ? -4.652 -6.922 -15.742 1 93.06 105 ARG B O 1
ATOM 1802 N N . ALA B 1 106 ? -5.539 -7.277 -13.703 1 94.69 106 ALA B N 1
ATOM 1803 C CA . ALA B 1 106 ? -4.23 -7.594 -13.141 1 94.69 106 ALA B CA 1
ATOM 1804 C C . ALA B 1 106 ? -4.309 -8.812 -12.234 1 94.69 106 ALA B C 1
ATOM 1806 O O . ALA B 1 106 ? -5.363 -9.117 -11.672 1 94.69 106 ALA B O 1
ATOM 1807 N N . LEU B 1 107 ? -3.238 -9.508 -12.148 1 97.06 107 LEU B N 1
ATOM 1808 C CA . LEU B 1 107 ? -3 -10.5 -11.102 1 97.06 107 LEU B CA 1
ATOM 1809 C C . LEU B 1 107 ? -2.107 -9.922 -10.008 1 97.06 107 LEU B C 1
ATOM 1811 O O . LEU B 1 107 ? -1.162 -9.188 -10.297 1 97.06 107 LEU B O 1
ATOM 1815 N N . LEU B 1 108 ? -2.443 -10.211 -8.82 1 98.12 108 LEU B N 1
ATOM 1816 C CA . LEU B 1 108 ? -1.56 -9.969 -7.688 1 98.12 108 LEU B CA 1
ATOM 1817 C C . LEU B 1 108 ? -0.942 -11.273 -7.191 1 98.12 108 LEU B C 1
ATOM 1819 O O . LEU B 1 108 ? -1.661 -12.219 -6.859 1 98.12 108 LEU B O 1
ATOM 1823 N N . VAL B 1 109 ? 0.364 -11.352 -7.18 1 98.81 109 VAL B N 1
ATOM 1824 C CA . VAL B 1 109 ? 1.07 -12.539 -6.719 1 98.81 109 VAL B CA 1
ATOM 1825 C C . VAL B 1 109 ? 1.876 -12.211 -5.465 1 98.81 109 VAL B C 1
ATOM 1827 O O . VAL B 1 109 ? 2.707 -11.297 -5.473 1 98.81 109 VAL B O 1
ATOM 1830 N N . LEU B 1 110 ? 1.631 -12.914 -4.41 1 98.81 110 LEU B N 1
ATOM 1831 C CA . LEU B 1 110 ? 2.352 -12.766 -3.152 1 98.81 110 LEU B CA 1
ATOM 1832 C C . LEU B 1 110 ? 3.102 -14.047 -2.797 1 98.81 110 LEU B C 1
ATOM 1834 O O . LEU B 1 110 ? 2.584 -15.148 -2.996 1 98.81 110 LEU B O 1
ATOM 1838 N N . MET B 1 111 ? 4.266 -13.883 -2.311 1 98.75 111 MET B N 1
ATOM 1839 C CA . MET B 1 111 ? 5.012 -14.961 -1.665 1 98.75 111 MET B CA 1
ATOM 1840 C C . MET B 1 111 ? 5.305 -14.617 -0.208 1 98.75 111 MET B C 1
ATOM 1842 O O . MET B 1 111 ? 5.797 -13.531 0.094 1 98.75 111 MET B O 1
ATOM 1846 N N . GLY B 1 112 ? 4.973 -15.523 0.646 1 98.62 112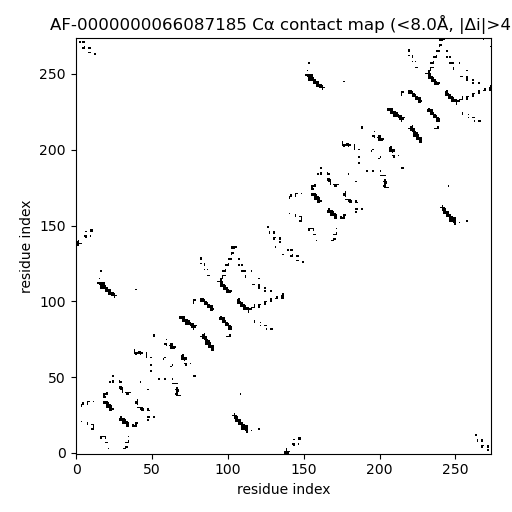 GLY B N 1
ATOM 1847 C CA . GLY B 1 112 ? 5.211 -15.312 2.064 1 98.62 112 GLY B CA 1
ATOM 1848 C C . GLY B 1 112 ? 6.641 -15.602 2.48 1 98.62 112 GLY B C 1
ATOM 1849 O O . GLY B 1 112 ? 7.359 -16.328 1.788 1 98.62 112 GLY B O 1
ATOM 1850 N N . ARG B 1 113 ? 7.035 -14.953 3.6 1 98.19 113 ARG B N 1
ATOM 1851 C CA . ARG B 1 113 ? 8.305 -15.336 4.203 1 98.19 113 ARG B CA 1
ATOM 1852 C C . ARG B 1 113 ? 8.273 -16.797 4.66 1 98.19 113 ARG B C 1
ATOM 1854 O O . ARG B 1 113 ? 7.203 -17.391 4.789 1 98.19 113 ARG B O 1
ATOM 1861 N N . ARG B 1 114 ? 9.5 -17.266 4.84 1 96.81 114 ARG B N 1
ATOM 1862 C CA . ARG B 1 114 ? 9.586 -18.641 5.348 1 96.81 114 ARG B CA 1
ATOM 1863 C C . ARG B 1 114 ? 8.773 -18.797 6.629 1 96.81 114 ARG B C 1
ATOM 1865 O O . ARG B 1 114 ? 8.867 -17.969 7.535 1 96.81 114 ARG B O 1
ATOM 1872 N N . GLY B 1 115 ? 7.891 -19.812 6.688 1 96.19 115 GLY B N 1
ATOM 1873 C C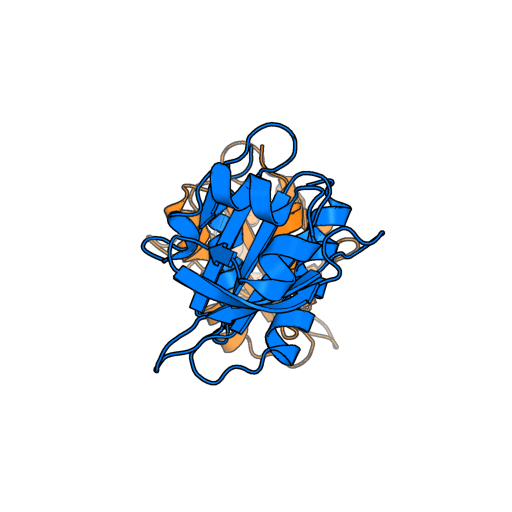A . GLY B 1 115 ? 7.133 -20.109 7.891 1 96.19 115 GLY B CA 1
ATOM 1874 C C . GLY B 1 115 ? 5.766 -19.453 7.914 1 96.19 115 GLY B C 1
ATOM 1875 O O . GLY B 1 115 ? 4.926 -19.797 8.75 1 96.19 115 GLY B O 1
ATOM 1876 N N . VAL B 1 116 ? 5.508 -18.531 7.012 1 97.56 116 VAL B N 1
ATOM 1877 C CA . VAL B 1 116 ? 4.188 -17.906 6.949 1 97.56 116 VAL B CA 1
ATOM 1878 C C . VAL B 1 116 ? 3.18 -18.906 6.371 1 97.56 116 VAL B C 1
ATOM 1880 O O . VAL B 1 116 ? 3.406 -19.484 5.305 1 97.56 116 VAL B O 1
ATOM 1883 N N . HIS B 1 117 ? 2.1 -19.078 7.109 1 96.81 117 HIS B N 1
ATOM 1884 C CA . HIS B 1 117 ? 1.06 -20 6.676 1 96.81 117 HIS B CA 1
ATOM 1885 C C . HIS B 1 117 ? 0.31 -19.469 5.461 1 96.81 117 HIS B C 1
ATOM 1887 O O . HIS B 1 117 ? 0.056 -18.266 5.371 1 96.81 11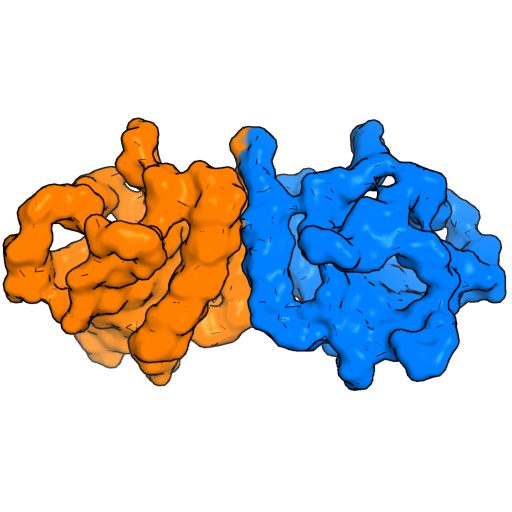7 HIS B O 1
ATOM 1893 N N . GLY B 1 118 ? -0.07 -20.406 4.574 1 96.5 118 GLY B N 1
ATOM 1894 C CA . GLY B 1 118 ? -0.805 -20.016 3.379 1 96.5 118 GLY B CA 1
ATOM 1895 C C . GLY B 1 118 ? -2.104 -19.297 3.684 1 96.5 118 GLY B C 1
ATOM 1896 O O . GLY B 1 118 ? -2.541 -18.438 2.912 1 96.5 118 GLY B O 1
ATOM 1897 N N . GLY B 1 119 ? -2.734 -19.688 4.809 1 97 119 GLY B N 1
ATOM 1898 C CA . GLY B 1 119 ? -3.979 -19.047 5.207 1 97 119 GLY B CA 1
ATOM 1899 C C . GLY B 1 119 ? -3.826 -17.562 5.461 1 97 119 GLY B C 1
ATOM 1900 O O . GLY B 1 119 ? -4.703 -16.766 5.102 1 97 119 GLY B O 1
ATOM 1901 N N . ILE B 1 120 ? -2.752 -17.156 6.039 1 96.75 120 ILE B N 1
ATOM 1902 C CA . ILE B 1 120 ? -2.461 -15.742 6.297 1 96.75 120 ILE B CA 1
ATOM 1903 C C . ILE B 1 120 ? -2.262 -15.008 4.973 1 96.75 120 ILE B C 1
ATOM 1905 O O . ILE B 1 120 ? -2.814 -13.922 4.773 1 96.75 120 ILE B O 1
ATOM 1909 N N . LEU B 1 121 ? -1.55 -15.578 4.059 1 97.25 121 LEU B N 1
ATOM 1910 C CA . LEU B 1 121 ? -1.3 -14.977 2.75 1 97.25 121 LEU B CA 1
ATOM 1911 C C . LEU B 1 121 ? -2.592 -14.859 1.951 1 97.25 121 LEU B C 1
ATOM 1913 O O . LEU B 1 121 ? -2.822 -13.852 1.282 1 97.25 121 LEU B O 1
ATOM 1917 N N . ASN B 1 122 ? -3.32 -15.938 2.041 1 97.62 122 ASN B N 1
ATOM 1918 C CA . ASN B 1 122 ? -4.609 -15.961 1.358 1 97.62 122 ASN B CA 1
ATOM 1919 C C . ASN B 1 122 ? -5.5 -14.805 1.808 1 97.62 122 ASN B C 1
ATOM 1921 O O . ASN B 1 122 ? -6.066 -14.094 0.976 1 97.62 122 ASN B O 1
ATOM 1925 N N . LYS B 1 123 ? -5.617 -14.602 3.068 1 96.75 123 LYS B N 1
ATOM 1926 C CA . LYS B 1 123 ? -6.414 -13.5 3.598 1 96.75 123 LYS B CA 1
ATOM 1927 C C . LYS B 1 123 ? -5.887 -12.156 3.102 1 96.75 123 LYS B C 1
ATOM 1929 O O . LYS B 1 123 ? -6.664 -11.289 2.699 1 96.75 123 LYS B O 1
ATOM 1934 N N . THR B 1 124 ? -4.605 -12.016 3.16 1 97.19 124 THR B N 1
ATOM 1935 C CA . THR B 1 124 ? -3.965 -10.781 2.721 1 97.19 124 THR B CA 1
ATOM 1936 C C . THR B 1 124 ? -4.27 -10.508 1.251 1 97.19 124 THR B C 1
ATOM 1938 O O . THR B 1 124 ? -4.621 -9.383 0.882 1 97.19 124 THR B O 1
ATOM 1941 N N . VAL B 1 125 ? -4.18 -11.477 0.41 1 98.06 125 VAL B N 1
ATOM 1942 C CA . VAL B 1 125 ? -4.43 -11.32 -1.02 1 98.06 125 VAL B CA 1
ATOM 1943 C C . VAL B 1 125 ? -5.883 -10.906 -1.247 1 98.06 125 VAL B C 1
ATOM 1945 O O . VAL B 1 125 ? -6.168 -10.023 -2.062 1 98.06 125 VAL B O 1
ATOM 1948 N N . HIS B 1 126 ? -6.789 -11.492 -0.494 1 96.38 126 HIS B N 1
ATOM 1949 C CA . HIS B 1 126 ? -8.195 -11.125 -0.63 1 96.38 126 HIS B CA 1
ATOM 1950 C C . HIS B 1 126 ? -8.414 -9.648 -0.304 1 96.38 126 HIS B C 1
ATOM 1952 O O . HIS B 1 126 ? -9.133 -8.953 -1.021 1 96.38 126 HIS B O 1
ATOM 1958 N N . GLU B 1 127 ? -7.773 -9.242 0.698 1 94.88 127 GLU B N 1
ATOM 1959 C CA . GLU B 1 127 ? -7.922 -7.848 1.106 1 94.88 127 GLU B CA 1
ATOM 1960 C C . GLU B 1 127 ? -7.355 -6.902 0.051 1 94.88 127 GLU B C 1
ATOM 1962 O O . GLU B 1 127 ? -7.973 -5.887 -0.274 1 94.88 127 GLU B O 1
ATOM 1967 N N . LEU B 1 128 ? -6.266 -7.254 -0.506 1 96.44 128 LEU B N 1
ATOM 1968 C CA . LEU B 1 128 ? -5.602 -6.41 -1.494 1 96.44 128 LEU B CA 1
ATOM 1969 C C . LEU B 1 128 ? -6.367 -6.414 -2.812 1 96.44 128 LEU B C 1
ATOM 1971 O O . LEU B 1 128 ? -6.516 -5.367 -3.451 1 96.44 128 LEU B O 1
ATOM 1975 N N . ILE B 1 129 ? -6.887 -7.543 -3.15 1 95.81 129 ILE B N 1
ATOM 1976 C CA . ILE B 1 129 ? -7.617 -7.68 -4.406 1 95.81 129 ILE B CA 1
ATOM 1977 C C . ILE B 1 129 ? -8.891 -6.844 -4.359 1 95.81 129 ILE B C 1
ATOM 1979 O O . ILE B 1 129 ? -9.305 -6.27 -5.371 1 95.81 129 ILE B O 1
ATOM 1983 N N . ARG B 1 130 ? -9.492 -6.793 -3.205 1 92.75 130 ARG B N 1
ATOM 1984 C CA . ARG B 1 130 ? -10.68 -5.957 -3.061 1 92.75 130 ARG B CA 1
ATOM 1985 C C . ARG B 1 130 ? -10.383 -4.512 -3.439 1 92.75 130 ARG B C 1
ATOM 1987 O O . ARG B 1 130 ? -11.172 -3.873 -4.145 1 92.75 130 ARG B O 1
ATOM 1994 N N . GLY B 1 131 ? -9.297 -4.051 -2.992 1 90.69 131 GLY B N 1
ATOM 1995 C CA . GLY B 1 131 ? -8.891 -2.701 -3.348 1 90.69 131 GLY B CA 1
ATOM 1996 C C . GLY B 1 131 ? -8.625 -2.529 -4.832 1 90.69 131 GLY B C 1
ATOM 1997 O O . GLY B 1 131 ? -8.984 -1.506 -5.418 1 90.69 131 GLY B O 1
ATOM 1998 N N . LEU B 1 132 ? -8.023 -3.484 -5.43 1 92.88 132 LEU B N 1
ATOM 1999 C CA . LEU B 1 132 ? -7.711 -3.441 -6.855 1 92.88 132 LEU B CA 1
ATOM 2000 C C . LEU B 1 132 ? -8.984 -3.486 -7.691 1 92.88 132 LEU B C 1
ATOM 2002 O O . LEU B 1 132 ? -9.102 -2.775 -8.695 1 92.88 132 LEU B O 1
ATOM 2006 N N . ARG B 1 133 ? -9.891 -4.262 -7.242 1 91.38 133 ARG B N 1
ATOM 2007 C CA . ARG B 1 133 ? -11.148 -4.434 -7.965 1 91.38 133 ARG B CA 1
ATOM 2008 C C . ARG B 1 133 ? -11.992 -3.166 -7.906 1 91.38 133 ARG B C 1
ATOM 2010 O O . ARG B 1 133 ? -12.641 -2.795 -8.891 1 91.38 133 ARG B O 1
ATOM 2017 N N . MET B 1 134 ? -11.961 -2.566 -6.77 1 85.56 134 MET B N 1
ATOM 2018 C CA . MET B 1 134 ? -12.727 -1.334 -6.598 1 85.56 134 MET B CA 1
ATOM 2019 C C . MET B 1 134 ? -12.234 -0.248 -7.547 1 85.56 134 MET B C 1
ATOM 2021 O O . MET B 1 134 ? -13 0.634 -7.941 1 85.56 134 MET B O 1
ATOM 2025 N N . GLN B 1 135 ? -10.992 -0.367 -8.016 1 82.19 135 GLN B N 1
ATOM 2026 C CA . GLN B 1 135 ? -10.414 0.632 -8.906 1 82.19 135 GLN B CA 1
ATOM 2027 C C . GLN B 1 135 ? -10.422 0.148 -10.352 1 82.19 135 GLN B C 1
ATOM 2029 O O . GLN B 1 135 ? -9.906 0.832 -11.242 1 82.19 135 GLN B O 1
ATOM 2034 N N . GLY B 1 136 ? -10.961 -0.998 -10.562 1 77.19 136 GLY B N 1
ATOM 2035 C CA . GLY B 1 136 ? -11.07 -1.555 -11.898 1 77.19 136 GLY B CA 1
ATOM 2036 C C . GLY B 1 136 ? -9.742 -2.045 -12.453 1 77.19 136 GLY B C 1
ATOM 2037 O O . GLY B 1 136 ? -9.578 -2.16 -13.672 1 77.19 136 GLY B O 1
ATOM 2038 N N . ALA B 1 137 ? -8.859 -2.217 -11.602 1 71.06 137 ALA B N 1
ATOM 2039 C CA . ALA B 1 137 ? -7.559 -2.711 -12.055 1 71.06 137 ALA B CA 1
ATOM 2040 C C . ALA B 1 137 ? -7.625 -4.199 -12.383 1 71.06 137 ALA B C 1
ATOM 2042 O O . ALA B 1 137 ? -8.406 -4.941 -11.781 1 71.06 137 ALA B O 1
#

pLDDT: mean 93.84, std 7.78, range [36.16, 98.81]

Foldseek 3Di:
DPQCAVVQVVLVVPVFFDKKWKAFQDPDGATSDIDPPDLQNQADSVQSCQLADDPPPVCQVVAGDHSNFTWHWDDFQAPPPDWGKTWIWTDDPQIWIWMWTDAQTIIMITTTHRPRDNVVVNVVSSVVNVVVNVVRD/DPQCAVVQVVLVVPVFFDKKWKAFQDPDGATSDIDPPDLQNQADSVQSCQLADDPPPPCQVVAGDHSNFTWHWDDFQAPPPDWGKTWIWTDDPQIWIWMWTDAQTIIMITTTHRPDDNVVVNVVSSVVNVVVNVVRD

Secondary structure (DSSP, 8-state):
---HHHHHHHHTTSTTEEEEEEEE-SS--SEEEE-TT-GGGG--HHHHHHHHSS-HHHHHHH-EEETTEEEEEEEE-TTSSSS-EEEEEE-STT--EEEEEE-SSEEEEEEEPTT--HHHHHHHHHHHHHHHHHTT-/---HHHHHHHHTTSTTEEEEEEEE-SS--SEEEE-TT-GGGG--HHHHHHHHSS-HHHHHHH-EEETTEEEEEEEE-TTSSSS-EEEEEE-STT--EEEEEE-SSEEEEEEEPTT--HHHHHHHHHHHHHHHHHTT-

Sequence (274 aa):
MGDWKVYISAVLRDQRIDDVAIVGHADNSCVWASRPGGLLAAISPQEVGVLTGPDRHTFLQAGLSVGGRRCCVIRDHLLAEGDGVLDARTKGLDARAVCVGRAPRALLVLMGRRGVHGGILNKTVHELIRGLRMQGAMGDWKVYISAVLRDQRIDDVAIVGHADNSCVWASRPGGLLAAISPQEVGVLTGPDRHTFLQAGLSVGGRRCCVIRDHLLAEGDGVLDARTKGLDARAVCVGRAPRALLVLMGRRGVHGGILNKTVHELIRGLRMQGA

Radius of gyration: 20.41 Å; Cα contacts (8 Å, |Δi|>4): 632; chains: 2; bounding box: 33×63×46 Å

InterPro domains:
  IPR005454 Profilin1/2/3, vertebrate [PR01639] (3-19)
  IPR005454 Profilin1/2/3, vertebrate [PR01639] (32-47)
  IPR005454 Profilin1/2/3, vertebrate [PR01639] (53-67)
  IPR005454 Profilin1/2/3, vertebrate [PR01639] (70-83)
  IPR005454 Profilin1/2/3, vertebrate [PR01639] (111-124)
  IPR005455 Profilin, eukaryotic type [SM00392] (1-137)
  IPR005455 Profilin, eukaryotic type [cd00148] (3-136)
  IPR036140 Profilin superfamily [SSF55770] (3-136)
  IPR048278 Profilin [PF00235] (4-136)

Solvent-accessible surface area (backbone atoms only — not comparable to full-atom values): 14062 Å² total; per-residue (Å²): 92,36,67,50,54,40,38,42,46,47,54,54,65,43,78,59,44,63,37,37,24,37,27,31,65,64,92,49,53,38,66,74,32,40,40,85,92,36,61,51,57,54,41,42,46,67,43,49,46,58,75,70,39,86,68,58,64,62,34,60,74,74,24,48,53,59,33,82,40,51,25,44,57,75,45,82,40,41,86,43,85,78,84,7,35,30,36,30,30,38,63,68,95,79,40,25,24,31,31,37,24,40,34,82,34,28,35,40,39,40,28,33,27,81,85,43,54,52,69,60,48,46,53,50,42,52,58,52,37,52,37,32,42,77,69,64,45,100,31,71,50,54,42,38,42,47,46,53,54,65,43,77,58,45,64,37,37,23,37,27,30,64,63,90,50,54,40,67,74,30,40,38,86,91,35,60,51,58,55,42,44,46,68,43,48,47,58,75,71,40,86,68,59,64,60,35,61,74,74,24,48,53,58,32,83,40,52,24,45,58,75,45,81,38,43,87,43,85,77,84,7,35,28,37,31,29,37,64,70,95,78,41,26,25,31,30,37,23,40,32,81,35,26,34,40,39,39,28,33,26,82,84,43,54,54,69,60,48,45,54,50,41,53,58,53,36,51,37,32,42,77,70,64,46

Organism: Homo sapiens (NCBI:txid9606)